Protein AF-A0A960YMW5-F1 (afdb_monomer)

pLDDT: mean 81.85, std 17.06, range [41.66, 97.31]

Sequence (186 aa):
MSEWERDALKRMENRFSLSPEEESPFKHLELIHKQVIRGSHFLAYKGDQESEPICIYSEKNRFRGVLKMLLGSWAADLTLLLELLLKAEKQELDTYEEEELDTFGLRVNEDSYVVGYLTGGSSPIVATKDLLLQILQFYLDAMEALSSEGSLKQCRQTLYDIRQQVQIVGEGGRDGHHLEERTGTE

Structure (mmCIF, N/CA/C/O backbone):
data_AF-A0A960YMW5-F1
#
_entry.id   AF-A0A960YMW5-F1
#
loop_
_atom_site.group_PDB
_atom_site.id
_atom_site.type_symbol
_atom_site.label_atom_id
_atom_site.label_alt_id
_atom_site.label_comp_id
_atom_site.label_asym_id
_atom_site.label_entity_id
_atom_site.label_seq_id
_atom_site.pdbx_PDB_ins_code
_atom_site.Cartn_x
_atom_site.Cartn_y
_atom_site.Cartn_z
_atom_site.occupancy
_atom_site.B_iso_or_equiv
_atom_site.auth_seq_id
_atom_site.auth_comp_id
_atom_site.auth_asym_id
_atom_site.auth_atom_id
_atom_site.pdbx_PDB_model_num
ATOM 1 N N . MET A 1 1 ? -39.161 -28.693 2.581 1.00 55.53 1 MET A N 1
ATOM 2 C CA . MET A 1 1 ? -37.790 -29.007 3.023 1.00 55.53 1 MET A CA 1
ATOM 3 C C . MET A 1 1 ? -37.844 -30.136 4.024 1.00 55.53 1 MET A C 1
ATOM 5 O O . MET A 1 1 ? -38.416 -29.958 5.096 1.00 55.53 1 MET A O 1
ATOM 9 N N . SER A 1 2 ? -37.298 -31.277 3.635 1.00 78.88 2 SER A N 1
ATOM 10 C CA . SER A 1 2 ? -37.107 -32.457 4.475 1.00 78.88 2 SER A CA 1
ATOM 11 C C . SER A 1 2 ? -35.975 -32.244 5.491 1.00 78.88 2 SER A C 1
ATOM 13 O O . SER A 1 2 ? -35.113 -31.383 5.304 1.00 78.88 2 SER A O 1
ATOM 15 N N . GLU A 1 3 ? -35.967 -33.022 6.577 1.00 72.56 3 GLU A N 1
ATOM 16 C CA . GLU A 1 3 ? -34.876 -32.991 7.567 1.00 72.56 3 GLU A CA 1
ATOM 17 C C . GLU A 1 3 ? -33.525 -33.331 6.938 1.00 72.56 3 GLU A C 1
ATOM 19 O O . GLU A 1 3 ? -32.533 -32.677 7.241 1.00 72.56 3 GLU A O 1
ATOM 24 N N . TRP A 1 4 ? -33.504 -34.273 5.993 1.00 74.88 4 TRP A N 1
ATOM 25 C CA . TRP A 1 4 ? -32.302 -34.633 5.246 1.00 74.88 4 TRP A CA 1
ATOM 26 C C . TRP A 1 4 ? -31.752 -33.463 4.414 1.00 74.88 4 TRP A C 1
ATOM 28 O O . TRP A 1 4 ? -30.543 -33.244 4.414 1.00 74.88 4 TRP A O 1
ATOM 38 N N . GLU A 1 5 ? -32.610 -32.664 3.768 1.00 61.69 5 GLU A N 1
ATOM 39 C CA . GLU A 1 5 ? -32.180 -31.468 3.022 1.00 61.69 5 GLU A CA 1
ATOM 40 C C . GLU A 1 5 ? -31.589 -30.401 3.948 1.00 61.69 5 GLU A C 1
ATOM 42 O O . GLU A 1 5 ? -30.576 -29.791 3.611 1.00 61.69 5 GLU A O 1
ATOM 47 N N . ARG A 1 6 ? -32.177 -30.196 5.136 1.00 73.75 6 ARG A N 1
ATOM 48 C CA . ARG A 1 6 ? -31.636 -29.255 6.134 1.00 73.75 6 ARG A CA 1
ATOM 49 C C . ARG A 1 6 ? -30.291 -29.719 6.674 1.00 73.75 6 ARG A C 1
ATOM 51 O O . ARG A 1 6 ? -29.384 -28.909 6.807 1.00 73.75 6 ARG A O 1
ATOM 58 N N . ASP A 1 7 ? -30.147 -31.009 6.943 1.00 70.31 7 ASP A N 1
ATOM 59 C CA . ASP A 1 7 ? -28.901 -31.600 7.425 1.00 70.31 7 ASP A CA 1
ATOM 60 C C . ASP A 1 7 ? -27.800 -31.622 6.360 1.00 70.31 7 ASP A C 1
ATOM 62 O O . ASP A 1 7 ? -26.621 -31.485 6.687 1.00 70.31 7 ASP A O 1
ATOM 66 N N . ALA A 1 8 ? -28.168 -31.800 5.090 1.00 69.12 8 ALA A N 1
ATOM 67 C CA . ALA A 1 8 ? -27.253 -31.704 3.959 1.00 69.12 8 ALA A CA 1
ATOM 68 C C . ALA A 1 8 ? -26.790 -30.257 3.744 1.00 69.12 8 ALA A C 1
ATOM 70 O O . ALA A 1 8 ? -25.595 -30.036 3.558 1.00 69.12 8 ALA A O 1
ATOM 71 N N . LEU A 1 9 ? -27.699 -29.280 3.860 1.00 65.50 9 LEU A N 1
ATOM 72 C CA . LEU A 1 9 ? -27.377 -27.849 3.838 1.00 65.50 9 LEU A CA 1
ATOM 73 C C . LEU A 1 9 ? -26.451 -27.465 4.991 1.00 65.50 9 LEU A C 1
ATOM 75 O O . LEU A 1 9 ? -25.403 -26.888 4.739 1.00 65.50 9 LEU A O 1
ATOM 79 N N . LYS A 1 10 ? -26.749 -27.888 6.224 1.00 65.00 10 LYS A N 1
ATOM 80 C CA . LYS A 1 10 ? -25.903 -27.625 7.400 1.00 65.00 10 LYS A CA 1
ATOM 81 C C . LYS A 1 10 ? -24.522 -28.273 7.284 1.00 65.00 10 LYS A C 1
ATOM 83 O O . LYS A 1 10 ? -23.521 -27.703 7.701 1.00 65.00 10 LYS A O 1
ATOM 88 N N . ARG A 1 11 ? -24.447 -29.476 6.701 1.00 63.00 11 ARG A N 1
ATOM 89 C CA . ARG A 1 11 ? -23.179 -30.167 6.418 1.00 63.00 11 ARG A CA 1
ATOM 90 C C . ARG A 1 11 ? -22.405 -29.541 5.266 1.00 63.00 11 ARG A C 1
ATOM 92 O O . ARG A 1 11 ? -21.186 -29.651 5.280 1.00 63.00 11 ARG A O 1
ATOM 99 N N . MET A 1 12 ? -23.075 -28.935 4.287 1.00 55.53 12 MET A N 1
ATOM 100 C CA . MET A 1 12 ? -22.436 -28.123 3.250 1.00 55.53 12 MET A CA 1
ATOM 101 C C . MET A 1 12 ? -21.932 -26.807 3.836 1.00 55.53 12 MET A C 1
ATOM 103 O O . MET A 1 12 ? -20.759 -26.507 3.667 1.00 55.53 12 MET A O 1
ATOM 107 N N . GLU A 1 13 ? -22.759 -26.077 4.584 1.00 53.56 13 GLU A N 1
ATOM 108 C CA . GLU A 1 13 ? -22.372 -24.852 5.291 1.00 53.56 13 GLU A CA 1
ATOM 109 C C . GLU A 1 13 ? -21.168 -25.102 6.201 1.00 53.56 13 GLU A C 1
ATOM 111 O O . GLU A 1 13 ? -20.193 -24.375 6.097 1.00 53.56 13 GLU A O 1
ATOM 116 N N . ASN A 1 14 ? -21.152 -26.200 6.966 1.00 51.56 14 ASN A N 1
ATOM 117 C CA . ASN A 1 14 ? -20.006 -26.582 7.803 1.00 51.56 14 ASN A CA 1
ATOM 118 C C . ASN A 1 14 ? -18.761 -27.055 7.020 1.00 51.56 14 ASN A C 1
ATOM 120 O O . ASN A 1 14 ? -17.688 -27.200 7.599 1.00 51.56 14 ASN A O 1
ATOM 124 N N . ARG A 1 15 ? -18.890 -27.367 5.723 1.00 52.56 15 ARG A N 1
ATOM 125 C CA . ARG A 1 15 ? -17.765 -27.745 4.844 1.00 52.56 15 ARG A CA 1
ATOM 126 C C . ARG A 1 15 ? -17.199 -26.545 4.077 1.00 52.56 15 ARG A C 1
ATOM 128 O O . ARG A 1 15 ? -16.100 -26.648 3.545 1.00 52.56 15 ARG A O 1
ATOM 135 N N . PHE A 1 16 ? -17.958 -25.448 4.012 1.00 48.00 16 PHE A N 1
ATOM 136 C CA . PHE A 1 16 ? -17.569 -24.157 3.433 1.00 48.00 16 PHE A CA 1
ATOM 137 C C . PHE A 1 16 ? -17.328 -23.073 4.489 1.00 48.00 16 PHE A C 1
ATOM 139 O O . PHE A 1 16 ? -16.792 -22.016 4.163 1.00 48.00 16 PHE A O 1
ATOM 146 N N . SER A 1 17 ? -17.690 -23.317 5.748 1.00 42.75 17 SER A N 1
ATOM 147 C CA . SER A 1 17 ? -17.164 -22.569 6.876 1.00 42.75 17 SER A CA 1
ATOM 148 C C . SER A 1 17 ? -15.677 -22.876 6.948 1.00 42.75 17 SER A C 1
ATOM 150 O O . SER A 1 17 ? -15.284 -24.012 7.231 1.00 42.75 17 SER A O 1
ATOM 152 N N . LEU A 1 18 ? -14.894 -21.852 6.614 1.00 42.19 18 LEU A N 1
ATOM 153 C CA . LEU A 1 18 ? -13.467 -21.733 6.876 1.00 42.19 18 LEU A CA 1
ATOM 154 C C . LEU A 1 18 ? -13.126 -22.442 8.191 1.00 42.19 18 LEU A C 1
ATOM 156 O O . LEU A 1 18 ? -13.895 -22.366 9.158 1.00 42.19 18 LEU A O 1
ATOM 160 N N . SER A 1 19 ? -12.005 -23.161 8.227 1.00 43.84 19 SER A N 1
ATOM 161 C CA . SER A 1 19 ? -11.564 -23.774 9.477 1.00 43.84 19 SER A CA 1
ATOM 162 C C . SER A 1 19 ? -11.537 -22.698 10.582 1.00 43.84 19 SER A C 1
ATOM 164 O O . SER A 1 19 ? -11.327 -21.519 10.289 1.00 43.84 19 SER A O 1
ATOM 166 N N . PRO A 1 20 ? -11.725 -23.040 11.867 1.00 48.62 20 PRO A N 1
ATOM 167 C CA . PRO A 1 20 ? -11.613 -22.060 12.952 1.00 48.62 20 PRO A CA 1
ATOM 168 C C . PRO A 1 20 ? -10.272 -21.293 12.964 1.00 48.62 20 PRO A C 1
ATOM 170 O O . PRO A 1 20 ? -10.166 -20.254 13.609 1.00 48.62 20 PRO A O 1
ATOM 173 N N . GLU A 1 21 ? -9.263 -21.799 12.245 1.00 47.53 21 GLU A N 1
ATOM 174 C CA . GLU A 1 21 ? -7.930 -21.216 12.043 1.00 47.53 21 GLU A CA 1
ATOM 175 C C . GLU A 1 21 ? -7.845 -20.277 10.814 1.00 47.53 21 GLU A C 1
ATOM 177 O O . GLU A 1 21 ? -6.854 -19.565 10.641 1.00 47.53 21 GLU A O 1
ATOM 182 N N . GLU A 1 22 ? -8.870 -20.253 9.960 1.00 54.31 22 GLU A N 1
ATOM 183 C CA . GLU A 1 22 ? -8.986 -19.420 8.755 1.00 54.31 22 GLU A CA 1
ATOM 184 C C . GLU A 1 22 ? -9.888 -18.187 8.949 1.00 54.31 22 GLU A C 1
ATOM 186 O O . GLU A 1 22 ? -9.807 -17.234 8.163 1.00 54.31 22 GLU A O 1
ATOM 191 N N . GLU A 1 23 ? -10.709 -18.160 10.003 1.00 70.50 23 GLU A N 1
ATOM 192 C CA . GLU A 1 23 ? -11.431 -16.951 10.398 1.00 70.50 23 GLU A CA 1
ATOM 193 C C . GLU A 1 23 ? -10.444 -15.860 10.842 1.00 70.50 23 GLU A C 1
ATOM 195 O O . GLU A 1 23 ? -9.484 -16.113 11.571 1.00 70.50 23 GLU A O 1
ATOM 200 N N . SER A 1 24 ? -10.680 -14.621 10.396 1.00 81.44 24 SER A N 1
ATOM 201 C CA . SER A 1 24 ? -9.857 -13.468 10.781 1.00 81.44 24 SER A CA 1
ATOM 202 C C . SER A 1 24 ? -9.691 -13.405 12.307 1.00 81.44 24 SER A C 1
ATOM 204 O O . SER A 1 24 ? -10.701 -13.435 13.020 1.00 81.44 24 SER A O 1
ATOM 206 N N . PRO A 1 25 ? -8.463 -13.226 12.837 1.00 87.19 25 PRO A N 1
ATOM 207 C CA . PRO A 1 25 ? -8.253 -13.068 14.279 1.00 87.19 25 PRO A CA 1
ATOM 208 C C . PRO A 1 25 ? -8.965 -11.820 14.825 1.00 87.19 25 PRO A C 1
ATOM 210 O O . PRO A 1 25 ? -9.276 -11.743 16.011 1.00 87.19 25 PRO A O 1
ATOM 213 N N . PHE A 1 26 ? -9.291 -10.876 13.942 1.00 90.38 26 PHE A N 1
ATOM 214 C CA . PHE A 1 26 ? -9.969 -9.619 14.237 1.00 90.38 26 PHE A CA 1
ATOM 215 C C . PHE A 1 26 ? -11.489 -9.686 14.044 1.00 90.38 26 PHE A C 1
ATOM 217 O O . PHE A 1 26 ? -12.139 -8.653 14.029 1.00 90.38 26 PHE A O 1
ATOM 224 N N . LYS A 1 27 ? -12.092 -10.876 13.899 1.00 88.06 27 LYS A N 1
ATOM 225 C CA . LYS A 1 27 ? -13.549 -11.024 13.677 1.00 88.06 27 LYS A CA 1
ATOM 226 C C . LYS A 1 27 ? -14.439 -10.404 14.765 1.00 88.06 27 LYS A C 1
ATOM 228 O O . LYS A 1 27 ? -15.639 -10.267 14.565 1.00 88.06 27 LYS A O 1
ATOM 233 N N . HIS A 1 28 ? -13.864 -10.120 15.930 1.00 89.38 28 HIS A N 1
ATOM 234 C CA . HIS A 1 28 ? -14.531 -9.469 17.053 1.00 89.38 28 HIS A CA 1
ATOM 235 C C . HIS A 1 28 ? -14.588 -7.939 16.910 1.00 89.38 28 HIS A C 1
ATOM 237 O O . HIS A 1 28 ? -15.350 -7.306 17.633 1.00 89.38 28 HIS A O 1
ATOM 243 N N . LEU A 1 29 ? -13.805 -7.364 15.991 1.00 93.81 29 LEU A N 1
ATOM 244 C CA . LEU A 1 29 ? -13.761 -5.936 15.689 1.00 93.81 29 LEU A CA 1
ATOM 245 C C . LEU A 1 29 ? -14.787 -5.559 14.612 1.00 93.81 29 LEU A C 1
ATOM 247 O O . LEU A 1 29 ? -15.262 -6.400 13.844 1.00 93.81 29 LEU A O 1
ATOM 251 N N . GLU A 1 30 ? -15.100 -4.268 14.519 1.00 93.69 30 GLU A N 1
ATOM 252 C CA . GLU A 1 30 ? -15.976 -3.724 13.480 1.00 93.69 30 GLU A CA 1
ATOM 253 C C . GLU A 1 30 ? -15.289 -3.792 12.107 1.00 93.69 30 GLU A C 1
ATOM 255 O O . GLU A 1 30 ? -14.245 -3.177 11.892 1.00 93.69 30 GLU A O 1
ATOM 260 N N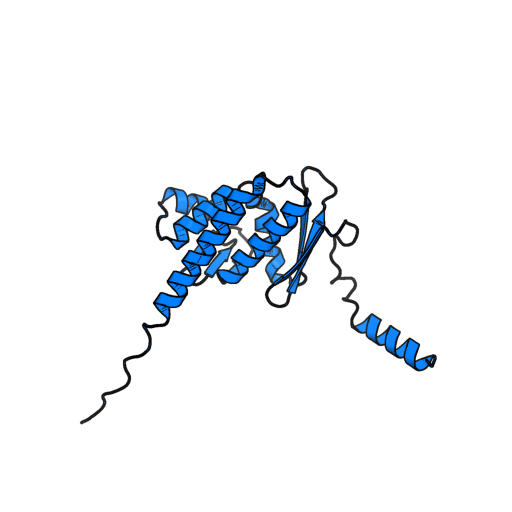 . LEU A 1 31 ? -15.875 -4.534 11.162 1.00 94.38 31 LEU A N 1
ATOM 261 C CA . LEU A 1 31 ? -15.402 -4.582 9.778 1.00 94.38 31 LEU A CA 1
ATOM 262 C C . LEU A 1 31 ? -15.760 -3.273 9.061 1.00 94.38 31 LEU A C 1
ATOM 264 O O . LEU A 1 31 ? -16.937 -2.984 8.859 1.00 94.38 31 LEU A O 1
ATOM 268 N N . ILE A 1 32 ? -14.746 -2.536 8.613 1.00 95.25 32 ILE A N 1
ATOM 269 C CA . ILE A 1 32 ? -14.909 -1.232 7.947 1.00 95.25 32 ILE A CA 1
ATOM 270 C C . ILE A 1 32 ? -14.698 -1.303 6.435 1.00 95.25 32 ILE A C 1
ATOM 272 O O . ILE A 1 32 ? -15.266 -0.506 5.693 1.00 95.25 32 ILE A O 1
ATOM 276 N N . HIS A 1 33 ? -13.902 -2.262 5.953 1.00 95.50 33 HIS A N 1
ATOM 277 C CA . HIS A 1 33 ? -13.651 -2.411 4.524 1.00 95.50 33 HIS A CA 1
ATOM 278 C C . HIS A 1 33 ? -13.312 -3.856 4.142 1.00 95.50 33 HIS A C 1
ATOM 280 O O . HIS A 1 33 ? -12.685 -4.600 4.900 1.00 95.50 33 HIS A O 1
ATOM 286 N N . LYS A 1 34 ? -13.731 -4.269 2.942 1.00 94.94 34 LYS A N 1
ATOM 287 C CA . LYS A 1 34 ? -13.485 -5.605 2.387 1.00 94.94 34 LYS A CA 1
ATOM 288 C C . LYS A 1 34 ? -13.265 -5.519 0.883 1.00 94.94 34 LYS A C 1
ATOM 290 O O . LYS A 1 34 ? -14.072 -4.930 0.172 1.00 94.94 34 LYS A O 1
ATOM 295 N N . GLN A 1 35 ? -12.240 -6.212 0.396 1.00 94.75 35 GLN A N 1
ATOM 296 C CA . GLN A 1 35 ? -11.933 -6.308 -1.031 1.00 94.75 35 GLN A CA 1
ATOM 297 C C . GLN A 1 35 ? -11.364 -7.687 -1.376 1.00 94.75 35 GLN A C 1
ATOM 299 O O . GLN A 1 35 ? -10.776 -8.363 -0.533 1.00 94.75 35 GLN A O 1
ATOM 304 N N . VAL A 1 36 ? -11.525 -8.119 -2.628 1.00 92.25 36 VAL A N 1
ATOM 305 C CA 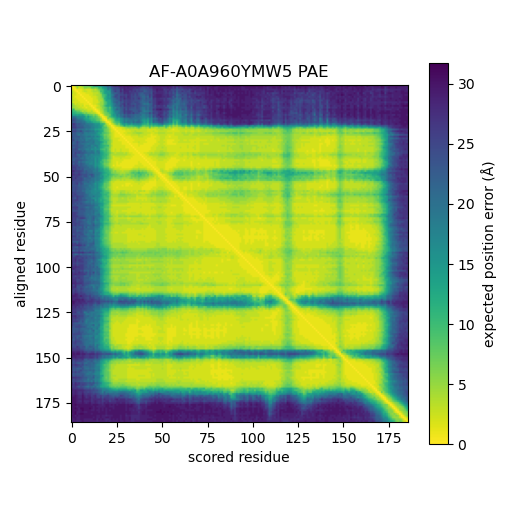. VAL A 1 36 ? -10.840 -9.303 -3.163 1.00 92.25 36 VAL A CA 1
ATOM 306 C C . VAL A 1 36 ? -9.679 -8.853 -4.042 1.00 92.25 36 VAL A C 1
ATOM 308 O O . VAL A 1 36 ? -9.892 -8.194 -5.055 1.00 92.25 36 VAL A O 1
ATOM 311 N N . ILE A 1 37 ? -8.457 -9.256 -3.687 1.00 91.94 37 ILE A N 1
ATOM 312 C CA . ILE A 1 37 ? -7.232 -8.958 -4.445 1.00 91.94 37 ILE A CA 1
ATOM 313 C C . ILE A 1 37 ? -6.595 -10.284 -4.858 1.00 91.94 37 ILE A C 1
ATOM 315 O O . ILE A 1 37 ? -6.247 -11.113 -4.013 1.00 91.94 37 ILE A O 1
ATOM 319 N N . ARG A 1 38 ? -6.467 -10.517 -6.174 1.00 87.62 38 ARG A N 1
ATOM 320 C CA . ARG A 1 38 ? -5.903 -11.757 -6.757 1.00 87.62 38 ARG A CA 1
ATOM 321 C C . ARG A 1 38 ? -6.475 -13.042 -6.115 1.00 87.62 38 ARG A C 1
ATOM 323 O O . ARG A 1 38 ? -5.738 -13.972 -5.762 1.00 87.62 38 ARG A O 1
ATOM 330 N N . GLY A 1 39 ? -7.800 -13.075 -5.944 1.00 85.12 39 GLY A N 1
ATOM 331 C CA . GLY A 1 39 ? -8.534 -14.219 -5.392 1.00 85.12 39 GLY A CA 1
ATOM 332 C C . GLY A 1 39 ? -8.225 -14.511 -3.920 1.00 85.12 39 GLY A C 1
ATOM 333 O O . GLY A 1 39 ? -8.118 -15.674 -3.541 1.00 85.12 39 GLY A O 1
ATOM 334 N N . SER A 1 40 ? -7.971 -13.477 -3.119 1.00 88.19 40 SER A N 1
ATOM 335 C CA . SER A 1 40 ? -7.836 -13.546 -1.661 1.00 88.19 40 SER A CA 1
ATOM 336 C C . SER A 1 40 ? -8.678 -12.441 -1.051 1.00 88.19 40 SER A C 1
ATOM 338 O O . SER A 1 40 ? -8.599 -11.308 -1.535 1.00 88.19 40 SER A O 1
ATOM 340 N N . HIS A 1 41 ? -9.443 -12.731 0.001 1.00 91.75 41 HIS A N 1
ATOM 341 C CA . HIS A 1 41 ? -10.117 -11.663 0.729 1.00 91.75 41 HIS A CA 1
ATOM 342 C C . HIS A 1 41 ? -9.109 -10.879 1.567 1.00 91.75 41 HIS A C 1
ATOM 344 O O . HIS A 1 41 ? -8.261 -11.454 2.255 1.00 91.75 41 HIS A O 1
ATOM 350 N N . PHE A 1 42 ? -9.225 -9.561 1.480 1.00 95.19 42 PHE A N 1
ATOM 351 C CA . PHE A 1 42 ? -8.602 -8.586 2.354 1.00 95.19 42 PHE A CA 1
ATOM 352 C C . PHE A 1 42 ? -9.711 -7.936 3.170 1.00 95.19 42 PHE A C 1
ATOM 354 O O . PHE A 1 42 ? -10.746 -7.541 2.628 1.00 95.19 42 PHE A O 1
ATOM 361 N N . LEU A 1 43 ? -9.507 -7.891 4.480 1.00 95.75 43 LEU A N 1
ATOM 362 C CA . LEU A 1 43 ? -10.473 -7.418 5.460 1.00 95.75 43 LEU A CA 1
ATOM 363 C C . LEU A 1 43 ? -9.777 -6.383 6.333 1.00 95.75 43 LEU A C 1
ATOM 365 O O . LEU A 1 43 ? -8.704 -6.665 6.865 1.00 95.75 43 LEU A O 1
ATOM 369 N N . ALA A 1 44 ? -10.376 -5.207 6.462 1.00 96.38 44 ALA A N 1
ATOM 370 C CA . ALA A 1 44 ? -9.914 -4.160 7.352 1.00 96.38 44 ALA A CA 1
ATOM 371 C C . ALA A 1 44 ? -10.968 -3.911 8.420 1.00 96.38 44 ALA A C 1
ATOM 373 O O . ALA A 1 44 ? -12.163 -3.813 8.129 1.00 96.38 44 ALA A O 1
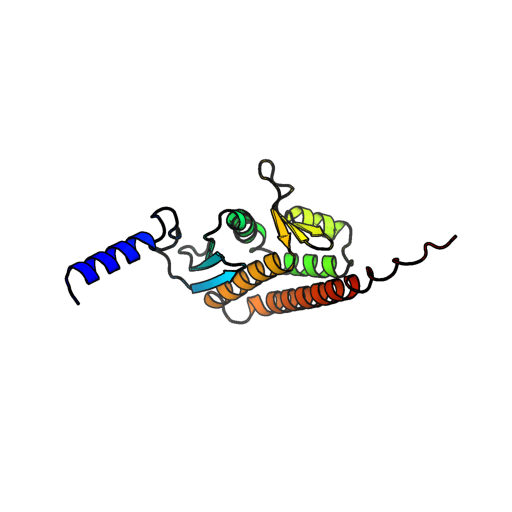ATOM 374 N N . TYR A 1 45 ? -10.495 -3.801 9.648 1.00 96.25 45 TYR A N 1
ATOM 375 C CA . TYR A 1 45 ? -11.298 -3.607 10.836 1.00 96.25 45 TYR A CA 1
ATOM 376 C C . TYR A 1 45 ? -10.869 -2.322 11.524 1.00 96.25 45 TYR A C 1
ATOM 378 O O . TYR A 1 45 ? -9.690 -1.960 11.482 1.00 96.25 45 TYR A O 1
ATOM 386 N N . LYS A 1 46 ? -11.816 -1.657 12.176 1.00 95.00 46 LYS A N 1
ATOM 387 C CA . LYS A 1 46 ? -11.515 -0.554 13.080 1.00 95.00 46 LYS A CA 1
ATOM 388 C C . LYS A 1 46 ? -10.812 -1.108 14.313 1.00 95.00 46 LYS A C 1
ATOM 390 O O . LYS A 1 46 ? -11.319 -2.040 14.933 1.00 95.00 46 LYS A O 1
ATOM 395 N N . GLY A 1 47 ? -9.644 -0.567 14.628 1.00 92.31 47 GLY A N 1
ATOM 396 C CA . GLY A 1 47 ? -8.903 -0.961 15.817 1.00 92.31 47 GLY A CA 1
ATOM 397 C C . GLY A 1 47 ? -9.494 -0.360 17.092 1.00 92.31 47 GLY A C 1
ATOM 398 O O . GLY A 1 47 ? -10.150 0.683 17.067 1.00 92.31 47 GLY A O 1
ATOM 399 N N . ASP A 1 48 ? -9.243 -1.032 18.213 1.00 88.31 48 ASP A N 1
ATOM 400 C CA . ASP A 1 48 ? -9.756 -0.640 19.533 1.00 88.31 48 ASP A CA 1
ATOM 401 C C . ASP A 1 48 ? -8.880 0.411 20.234 1.00 88.31 48 ASP A C 1
ATOM 403 O O . ASP A 1 48 ? -9.266 0.959 21.268 1.00 88.31 48 ASP A O 1
ATOM 407 N N . GLN A 1 49 ? -7.685 0.681 19.701 1.00 85.06 49 GLN A N 1
ATOM 408 C CA . GLN A 1 49 ? -6.707 1.598 20.281 1.00 85.06 49 GLN A CA 1
ATOM 409 C C . GLN A 1 49 ? -6.439 2.766 19.335 1.00 85.06 49 GLN A C 1
ATOM 411 O O . GLN A 1 49 ? -6.319 2.587 18.129 1.00 85.06 49 GLN A O 1
ATOM 416 N N . GLU A 1 50 ? -6.264 3.964 19.888 1.00 78.69 50 GLU A N 1
ATOM 417 C CA . GLU A 1 50 ? -5.936 5.156 19.095 1.00 78.69 50 GLU A CA 1
ATOM 418 C C . GLU A 1 50 ? -4.556 5.044 18.419 1.00 78.69 50 GLU A C 1
ATOM 420 O O . GLU A 1 50 ? -4.361 5.548 17.317 1.00 78.69 50 GLU A O 1
ATOM 425 N N . SER A 1 51 ? -3.620 4.316 19.039 1.00 79.06 51 SER A N 1
ATOM 426 C CA . SER A 1 51 ? -2.300 3.998 18.476 1.00 79.06 51 SER A CA 1
ATOM 427 C C . SER A 1 51 ? -2.330 2.944 17.368 1.00 79.06 51 SER A C 1
ATOM 429 O O . SER A 1 51 ? -1.391 2.861 16.584 1.00 79.06 51 SER A O 1
ATOM 431 N N . GLU A 1 52 ? -3.390 2.141 17.297 1.00 84.19 52 GLU A N 1
ATOM 432 C CA . GLU A 1 52 ? -3.587 1.108 16.279 1.00 84.19 52 GLU A CA 1
ATOM 433 C C . GLU A 1 52 ? -4.992 1.271 15.688 1.00 84.19 52 GLU A C 1
ATOM 435 O O . GLU A 1 52 ? -5.875 0.455 15.950 1.00 84.19 52 GLU A O 1
ATOM 440 N N . PRO A 1 53 ? -5.242 2.341 14.910 1.00 87.06 53 PRO A N 1
ATOM 441 C CA . PRO A 1 53 ? -6.596 2.706 14.495 1.00 87.06 53 PRO A CA 1
ATOM 442 C C . PRO A 1 53 ? -7.218 1.706 13.510 1.00 87.06 53 PRO A C 1
ATOM 444 O O . PRO A 1 53 ? -8.433 1.710 13.303 1.00 87.06 53 PRO A O 1
ATOM 447 N N . ILE A 1 54 ? -6.406 0.840 12.898 1.00 93.38 54 ILE A N 1
ATOM 448 C CA . ILE A 1 54 ? -6.822 -0.113 11.873 1.00 93.38 54 ILE A CA 1
ATOM 449 C C . ILE A 1 54 ? -6.111 -1.459 12.041 1.00 93.38 54 ILE A C 1
ATOM 451 O O . ILE A 1 54 ? -4.900 -1.525 12.250 1.00 93.38 54 ILE A O 1
ATOM 455 N N . CYS A 1 55 ? -6.855 -2.549 11.865 1.00 94.19 55 CYS A N 1
ATOM 456 C CA . CYS A 1 55 ? -6.305 -3.899 11.760 1.00 94.19 55 CYS A CA 1
ATOM 457 C C . CYS A 1 55 ? -6.617 -4.475 10.377 1.00 94.19 55 CYS A C 1
ATOM 459 O O . CYS A 1 55 ? -7.771 -4.468 9.951 1.00 94.19 55 CYS A O 1
ATOM 461 N N . ILE A 1 56 ? -5.615 -5.016 9.675 1.00 95.06 56 ILE A N 1
ATOM 462 C CA . ILE A 1 56 ? -5.804 -5.613 8.343 1.00 95.06 56 ILE A CA 1
ATOM 463 C C . ILE A 1 56 ? -5.444 -7.094 8.351 1.00 95.06 56 ILE A C 1
ATOM 465 O O . ILE A 1 56 ? -4.415 -7.515 8.878 1.00 95.06 56 ILE A O 1
ATOM 469 N N . TYR A 1 57 ? -6.290 -7.889 7.704 1.00 93.69 57 TYR A N 1
ATOM 470 C CA . TYR A 1 57 ? -6.129 -9.322 7.536 1.00 93.69 57 TYR A CA 1
ATOM 471 C C . TYR A 1 57 ? -6.248 -9.725 6.067 1.00 93.69 57 TYR A C 1
ATOM 473 O O . TYR A 1 57 ? -7.051 -9.177 5.313 1.00 93.69 57 TYR A O 1
ATOM 481 N N . SER A 1 58 ? -5.479 -10.743 5.683 1.00 91.62 58 SER A N 1
ATOM 482 C CA . SER A 1 58 ? -5.657 -11.462 4.425 1.00 91.62 58 SER A CA 1
ATOM 483 C C . SER A 1 58 ? -5.693 -12.962 4.688 1.00 91.62 58 SER A C 1
ATOM 485 O O . SER A 1 58 ? -4.882 -13.483 5.464 1.00 91.62 58 SER A O 1
ATOM 487 N N . GLU A 1 59 ? -6.603 -13.656 4.005 1.00 88.44 59 GLU A N 1
ATOM 488 C CA . GLU A 1 59 ? -6.749 -15.116 4.091 1.00 88.44 59 GLU A CA 1
ATOM 489 C C . GLU A 1 59 ? -5.468 -15.846 3.666 1.00 88.44 59 GLU A C 1
ATOM 491 O O . GLU A 1 59 ? -5.095 -16.859 4.253 1.00 88.44 59 GLU A O 1
ATOM 496 N N . LYS A 1 60 ? -4.740 -15.322 2.671 1.00 85.00 60 LYS A N 1
ATOM 497 C CA . LYS A 1 60 ? -3.495 -15.945 2.208 1.00 85.00 60 LYS A CA 1
ATOM 498 C C . LYS A 1 60 ? -2.294 -15.458 3.014 1.00 85.00 60 LYS A C 1
ATOM 500 O O . LYS A 1 60 ? -1.904 -14.293 2.942 1.00 85.00 60 LYS A O 1
ATOM 505 N N . ASN A 1 61 ? -1.605 -16.405 3.655 1.00 79.75 61 ASN A N 1
ATOM 506 C CA . ASN A 1 61 ? -0.384 -16.173 4.440 1.00 79.75 61 ASN A CA 1
ATOM 507 C C . ASN A 1 61 ? 0.680 -15.336 3.718 1.00 79.75 61 ASN A C 1
ATOM 509 O O . ASN A 1 61 ? 1.303 -14.480 4.340 1.00 79.75 61 ASN A O 1
ATOM 513 N N . ARG A 1 62 ? 0.853 -15.527 2.402 1.00 79.00 62 ARG A N 1
ATOM 514 C CA . ARG A 1 62 ? 1.852 -14.795 1.604 1.00 79.00 62 ARG A CA 1
ATOM 515 C C . ARG A 1 62 ? 1.681 -13.271 1.638 1.00 79.00 62 ARG A C 1
ATOM 517 O O . ARG A 1 62 ? 2.654 -12.554 1.461 1.00 79.00 62 ARG A O 1
ATOM 524 N N . PHE A 1 63 ? 0.462 -12.773 1.863 1.00 86.38 63 PHE A N 1
ATOM 525 C CA . PHE A 1 63 ? 0.193 -11.336 1.934 1.00 86.38 63 PHE A CA 1
ATOM 526 C C . PHE A 1 63 ? 0.384 -10.767 3.339 1.00 86.38 63 PHE A C 1
ATOM 528 O O . PHE A 1 63 ? 0.591 -9.566 3.483 1.00 86.38 63 PHE A O 1
ATOM 535 N N . ARG A 1 64 ? 0.389 -11.614 4.378 1.00 84.62 64 ARG A N 1
ATOM 536 C CA . ARG A 1 64 ? 0.556 -11.173 5.770 1.00 84.62 64 ARG A CA 1
ATOM 537 C C . ARG A 1 64 ? 1.904 -10.486 6.002 1.00 84.62 64 ARG A C 1
ATOM 539 O O . ARG A 1 64 ? 1.968 -9.581 6.820 1.00 84.62 64 ARG A O 1
ATOM 546 N N . GLY A 1 65 ? 2.961 -10.869 5.280 1.00 82.81 65 GLY A N 1
ATOM 547 C CA . GLY A 1 65 ? 4.259 -10.185 5.360 1.00 82.81 65 GLY A CA 1
ATOM 548 C C . GLY A 1 65 ? 4.208 -8.746 4.836 1.00 82.81 65 GLY A C 1
ATOM 549 O O . GLY A 1 65 ? 4.667 -7.837 5.517 1.00 82.81 65 GLY A O 1
ATOM 550 N N . VAL A 1 66 ? 3.557 -8.523 3.688 1.00 88.62 66 VAL A N 1
ATOM 551 C CA . VAL A 1 66 ? 3.347 -7.170 3.138 1.00 88.62 66 VAL A CA 1
ATOM 552 C C . VAL A 1 66 ? 2.484 -6.333 4.080 1.00 88.62 66 VAL A C 1
ATOM 554 O O . VAL A 1 66 ? 2.817 -5.190 4.356 1.00 88.62 66 VAL A O 1
ATOM 557 N N . LEU A 1 67 ? 1.414 -6.914 4.633 1.00 91.25 67 LEU A N 1
ATOM 558 C CA . LEU A 1 67 ? 0.548 -6.222 5.593 1.00 91.25 67 LEU A CA 1
ATOM 559 C C . LEU A 1 67 ? 1.283 -5.835 6.884 1.00 91.25 67 LEU A C 1
ATOM 561 O O . LEU A 1 67 ? 1.041 -4.756 7.415 1.00 91.25 67 LEU A O 1
ATOM 565 N N . LYS A 1 68 ? 2.200 -6.681 7.372 1.00 88.25 68 LYS A N 1
ATOM 566 C CA . LYS A 1 68 ? 3.051 -6.355 8.525 1.00 88.25 68 LYS A CA 1
ATOM 567 C C . LYS A 1 68 ? 3.972 -5.170 8.240 1.00 88.25 68 LYS A C 1
ATOM 569 O O . LYS A 1 68 ? 4.079 -4.300 9.091 1.00 88.25 68 LYS A O 1
ATOM 574 N N . MET A 1 69 ? 4.601 -5.124 7.064 1.00 89.25 69 MET A N 1
ATOM 575 C CA . MET A 1 69 ? 5.436 -3.982 6.663 1.00 89.25 69 MET A CA 1
ATOM 576 C C . MET A 1 69 ? 4.603 -2.710 6.514 1.00 89.25 69 MET A C 1
ATOM 578 O O . MET A 1 69 ? 4.965 -1.661 7.040 1.00 89.25 69 MET A O 1
ATOM 582 N N . LEU A 1 70 ? 3.445 -2.832 5.862 1.00 92.88 70 LEU A N 1
ATOM 583 C CA . LEU A 1 70 ? 2.517 -1.732 5.665 1.00 92.88 70 LEU A CA 1
ATOM 584 C C . LEU A 1 70 ? 2.093 -1.107 6.997 1.00 92.88 70 LEU A C 1
ATOM 586 O O . LEU A 1 70 ? 2.266 0.089 7.181 1.00 92.88 70 LEU A O 1
ATOM 590 N N . LEU A 1 71 ? 1.569 -1.905 7.928 1.00 91.25 71 LEU A N 1
ATOM 591 C CA . LEU A 1 71 ? 1.068 -1.395 9.208 1.00 91.25 71 LEU A CA 1
ATOM 592 C C . LEU A 1 71 ? 2.190 -1.039 10.191 1.00 91.25 71 LEU A C 1
ATOM 594 O O . LEU A 1 71 ? 2.022 -0.131 10.994 1.00 91.25 71 LEU A O 1
ATOM 598 N N . GLY A 1 72 ? 3.317 -1.752 10.145 1.00 87.81 72 GLY A N 1
ATOM 599 C CA . GLY A 1 72 ? 4.410 -1.584 11.103 1.00 87.81 72 GLY A CA 1
ATOM 600 C C . GLY A 1 72 ? 5.437 -0.515 10.731 1.00 87.81 72 GLY A C 1
ATOM 601 O O . GLY A 1 72 ? 6.179 -0.083 11.606 1.00 87.81 72 GLY A O 1
ATOM 602 N N . SER A 1 73 ? 5.519 -0.111 9.461 1.00 87.56 73 SER A N 1
ATOM 603 C CA . SER A 1 73 ? 6.533 0.843 8.990 1.00 87.56 73 SER A CA 1
ATOM 604 C C . SER A 1 73 ? 5.982 1.844 7.980 1.00 87.56 73 SER A C 1
ATOM 606 O O . SER A 1 73 ? 6.187 3.040 8.140 1.00 87.56 73 SER A O 1
ATOM 608 N N . TRP A 1 74 ? 5.261 1.395 6.953 1.00 93.25 74 TRP A N 1
ATOM 609 C CA . TRP A 1 74 ? 4.915 2.284 5.837 1.00 93.25 74 TRP A CA 1
ATOM 610 C C . TRP A 1 74 ? 3.774 3.247 6.156 1.00 93.25 74 TRP A C 1
ATOM 612 O O . TRP A 1 74 ? 3.752 4.359 5.650 1.00 93.25 74 TRP A O 1
ATOM 622 N N . ALA A 1 75 ? 2.810 2.820 6.971 1.00 91.25 75 ALA A N 1
ATOM 623 C CA . ALA A 1 75 ? 1.598 3.574 7.273 1.00 91.25 75 ALA A CA 1
ATOM 624 C C . ALA A 1 75 ? 1.880 4.944 7.906 1.00 91.25 75 ALA A C 1
ATOM 626 O O . ALA A 1 75 ? 1.146 5.890 7.624 1.00 91.25 75 ALA A O 1
ATOM 627 N N . ALA A 1 76 ? 2.926 5.045 8.733 1.00 89.44 76 ALA A N 1
ATOM 628 C CA . ALA A 1 76 ? 3.312 6.284 9.404 1.00 89.44 76 ALA A CA 1
ATOM 629 C C . ALA A 1 76 ? 3.788 7.357 8.411 1.00 89.44 76 ALA A C 1
ATOM 631 O O . ALA A 1 76 ? 3.395 8.514 8.529 1.00 89.44 76 ALA A O 1
ATOM 632 N N . ASP A 1 77 ? 4.544 6.944 7.391 1.00 92.50 77 ASP A N 1
ATOM 633 C CA . ASP A 1 77 ? 5.184 7.824 6.407 1.00 92.50 77 ASP A CA 1
ATOM 634 C C . ASP A 1 77 ? 4.712 7.520 4.974 1.00 92.50 77 ASP A C 1
ATOM 636 O O . ASP A 1 77 ? 5.467 7.589 4.002 1.00 92.50 77 ASP A O 1
ATOM 640 N N . LEU A 1 78 ? 3.429 7.172 4.825 1.00 93.56 78 LEU A N 1
ATOM 641 C CA . LEU A 1 78 ? 2.888 6.662 3.561 1.00 93.56 78 LEU A CA 1
ATOM 642 C C . LEU A 1 78 ? 3.031 7.659 2.405 1.00 93.56 78 LEU A C 1
ATOM 644 O O . LEU A 1 78 ? 3.274 7.250 1.271 1.00 93.56 78 LEU A O 1
ATOM 648 N N . THR A 1 79 ? 2.887 8.957 2.677 1.00 94.50 79 THR A N 1
ATOM 649 C CA . THR A 1 79 ? 3.062 10.008 1.666 1.00 94.50 79 THR A CA 1
ATOM 650 C C . THR A 1 79 ? 4.471 9.977 1.081 1.00 94.50 79 THR A C 1
ATOM 652 O O . THR A 1 79 ? 4.612 9.914 -0.139 1.00 94.50 79 THR A O 1
ATOM 655 N N . LEU A 1 80 ? 5.495 9.942 1.943 1.00 95.00 80 LEU A N 1
ATOM 656 C CA . LEU A 1 80 ? 6.896 9.870 1.529 1.00 95.00 80 LEU A CA 1
ATOM 657 C C . LEU A 1 80 ? 7.156 8.589 0.736 1.00 95.00 80 LEU A C 1
ATOM 659 O O . LEU A 1 80 ? 7.731 8.643 -0.348 1.00 95.00 80 LEU A O 1
ATOM 663 N N . LEU A 1 81 ? 6.667 7.446 1.225 1.00 96.50 81 LEU A N 1
ATOM 664 C CA . LEU A 1 81 ? 6.826 6.182 0.515 1.00 96.50 81 LEU A CA 1
ATOM 665 C C . LEU A 1 81 ? 6.246 6.245 -0.908 1.00 96.50 81 LEU A C 1
ATOM 667 O O . LEU A 1 81 ? 6.886 5.805 -1.861 1.00 96.50 81 LEU A O 1
ATOM 671 N N . LEU A 1 82 ? 5.031 6.772 -1.069 1.00 97.31 82 LEU A N 1
ATOM 672 C CA . LEU A 1 82 ? 4.397 6.879 -2.383 1.00 97.31 82 LEU A CA 1
ATOM 673 C C . LEU A 1 82 ? 5.157 7.839 -3.308 1.00 97.31 82 LEU A C 1
ATOM 675 O O . LEU A 1 82 ? 5.270 7.566 -4.501 1.00 97.31 82 LEU A O 1
ATOM 679 N N . GLU A 1 83 ? 5.696 8.936 -2.780 1.00 96.94 83 GLU A N 1
ATOM 680 C CA . GLU A 1 83 ? 6.524 9.868 -3.552 1.00 96.94 83 GLU A CA 1
ATOM 681 C C . GLU A 1 83 ? 7.818 9.208 -4.039 1.00 96.94 83 GLU A C 1
ATOM 683 O O . GLU A 1 83 ? 8.148 9.314 -5.222 1.00 96.94 83 GLU A O 1
ATOM 688 N N . LEU A 1 84 ? 8.496 8.452 -3.173 1.00 97.06 84 LEU A N 1
ATOM 689 C CA . LEU A 1 84 ? 9.686 7.681 -3.535 1.00 97.06 84 LEU A CA 1
ATOM 690 C C . LEU A 1 84 ? 9.373 6.615 -4.593 1.00 97.06 84 LEU A C 1
ATOM 692 O O . LEU A 1 84 ? 10.097 6.495 -5.579 1.00 97.06 84 LEU A O 1
ATOM 696 N N . LEU A 1 85 ? 8.265 5.878 -4.445 1.00 96.94 85 LEU A N 1
ATOM 697 C CA . LEU A 1 85 ? 7.826 4.909 -5.454 1.00 96.94 85 LEU A CA 1
ATOM 698 C C . LEU A 1 85 ? 7.531 5.587 -6.798 1.00 96.94 85 LEU A C 1
ATOM 700 O O . LEU A 1 85 ? 7.920 5.064 -7.838 1.00 96.94 85 LEU A O 1
ATOM 704 N N . LEU A 1 86 ? 6.888 6.758 -6.803 1.00 97.06 86 LEU A N 1
ATOM 705 C CA . LEU A 1 86 ? 6.634 7.505 -8.036 1.00 97.06 86 LEU A CA 1
ATOM 706 C C . LEU A 1 86 ? 7.934 7.938 -8.719 1.00 97.06 86 LEU A C 1
ATOM 708 O O . LEU A 1 86 ? 8.063 7.769 -9.932 1.00 97.06 86 LEU A O 1
ATOM 712 N N . LYS A 1 87 ? 8.895 8.470 -7.957 1.00 96.75 87 LYS A N 1
ATOM 713 C CA . LYS A 1 87 ? 10.218 8.825 -8.486 1.00 96.75 87 LYS A CA 1
ATOM 714 C C . LYS A 1 87 ? 10.949 7.609 -9.041 1.00 96.75 87 LYS A C 1
ATOM 716 O O . LYS A 1 87 ? 11.520 7.690 -10.126 1.00 96.75 87 LYS A O 1
ATOM 721 N N . ALA A 1 88 ? 10.862 6.469 -8.359 1.00 95.25 88 ALA A N 1
ATOM 722 C CA . ALA A 1 88 ? 11.442 5.214 -8.824 1.00 95.25 88 ALA A CA 1
ATOM 723 C C . ALA A 1 88 ? 10.882 4.800 -10.191 1.00 95.25 88 ALA A C 1
ATOM 725 O O . ALA A 1 88 ? 11.637 4.500 -11.112 1.00 95.25 88 ALA A O 1
ATOM 726 N N . GLU A 1 89 ? 9.556 4.843 -10.355 1.00 94.69 89 GLU A N 1
ATOM 727 C CA . GLU A 1 89 ? 8.890 4.504 -11.621 1.00 94.69 89 GLU A CA 1
ATOM 728 C C . GLU A 1 89 ? 9.200 5.490 -12.759 1.00 94.69 89 GLU A C 1
ATOM 730 O O . GLU A 1 89 ? 9.099 5.143 -13.939 1.00 94.69 89 GLU A O 1
ATOM 735 N N . LYS A 1 90 ? 9.587 6.721 -12.418 1.00 94.56 90 LYS A N 1
ATOM 736 C CA . LYS A 1 90 ? 10.061 7.730 -13.372 1.00 94.56 90 LYS A CA 1
ATOM 737 C C . LYS A 1 90 ? 11.567 7.674 -13.628 1.00 94.56 90 LYS A C 1
ATOM 739 O O . LYS A 1 90 ? 12.038 8.400 -14.496 1.00 94.56 90 LYS A O 1
ATOM 744 N N . GLN A 1 91 ? 12.304 6.810 -12.925 1.00 92.75 91 GLN A N 1
ATOM 745 C CA . GLN A 1 91 ? 13.772 6.753 -12.958 1.00 92.75 91 GLN A CA 1
ATOM 746 C C . GLN A 1 91 ? 14.422 8.080 -12.517 1.00 92.75 91 GLN A C 1
ATOM 748 O O . GLN A 1 91 ? 15.446 8.498 -13.051 1.00 92.75 91 GLN A O 1
ATOM 753 N N . GLU A 1 92 ? 13.804 8.749 -11.541 1.00 94.69 92 GLU A N 1
ATOM 754 C CA . GLU A 1 92 ? 14.194 10.069 -11.020 1.00 94.69 92 GLU A CA 1
ATOM 755 C C . GLU A 1 92 ? 14.763 10.009 -9.590 1.00 94.69 92 GLU A C 1
ATOM 757 O O . GLU A 1 92 ? 14.980 11.058 -8.98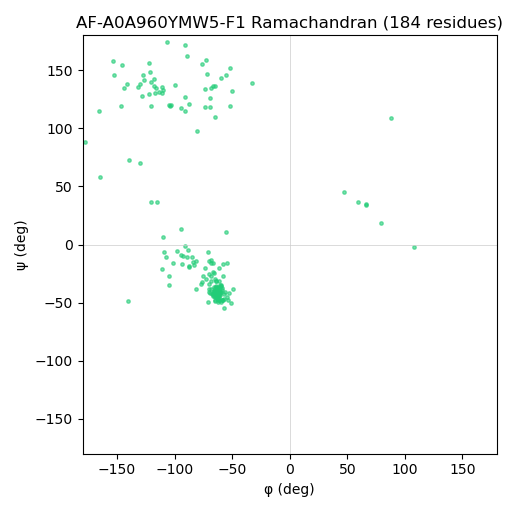8 1.00 94.69 92 GLU A O 1
ATOM 762 N N . LEU A 1 93 ? 14.977 8.811 -9.029 1.00 93.75 93 LEU A N 1
ATOM 763 C CA . LEU A 1 93 ? 15.572 8.660 -7.698 1.00 93.75 93 LEU A CA 1
ATOM 764 C C . LEU A 1 93 ? 17.030 9.118 -7.689 1.00 93.75 93 LEU A C 1
ATOM 766 O O . LEU A 1 93 ? 17.813 8.754 -8.569 1.00 93.75 93 LEU A O 1
ATOM 770 N N . ASP A 1 94 ? 17.398 9.866 -6.655 1.00 94.50 94 ASP A N 1
ATOM 771 C CA . ASP A 1 94 ? 18.798 10.073 -6.300 1.00 94.50 94 ASP A CA 1
ATOM 772 C C . ASP A 1 94 ? 19.294 9.022 -5.287 1.00 94.50 94 ASP A C 1
ATOM 774 O O . ASP A 1 94 ? 18.528 8.220 -4.754 1.00 94.50 94 ASP A O 1
ATOM 778 N N . THR A 1 95 ? 20.603 9.012 -5.018 1.00 93.31 95 THR A N 1
ATOM 779 C CA . THR A 1 95 ? 21.230 8.030 -4.117 1.00 93.31 95 THR A CA 1
ATOM 780 C C . THR A 1 95 ? 20.685 8.087 -2.689 1.00 93.31 95 THR A C 1
ATOM 782 O O . THR A 1 95 ? 20.583 7.052 -2.040 1.00 93.31 95 THR A O 1
ATOM 785 N N . TYR A 1 96 ? 20.332 9.271 -2.186 1.00 94.50 96 TYR A N 1
ATOM 786 C CA . TYR A 1 96 ? 19.768 9.399 -0.843 1.00 94.50 96 TYR A CA 1
ATOM 787 C C . TYR A 1 96 ? 18.351 8.814 -0.801 1.00 94.50 96 TYR A C 1
ATOM 789 O O . TYR A 1 96 ? 17.993 8.084 0.117 1.00 94.50 96 TYR A O 1
ATOM 797 N N . GLU A 1 97 ? 17.560 9.061 -1.838 1.00 95.31 97 GLU A N 1
ATOM 798 C CA . GLU A 1 97 ? 16.206 8.526 -1.962 1.00 95.31 97 GLU A CA 1
ATOM 799 C C . GLU A 1 97 ? 16.179 7.002 -2.170 1.00 95.31 97 GLU A C 1
ATOM 801 O O . GLU A 1 97 ? 15.261 6.327 -1.695 1.00 95.31 97 GLU A O 1
ATOM 806 N N . GLU A 1 98 ? 17.199 6.435 -2.821 1.00 92.75 98 GLU A N 1
ATOM 807 C CA . GLU A 1 98 ? 17.420 4.983 -2.86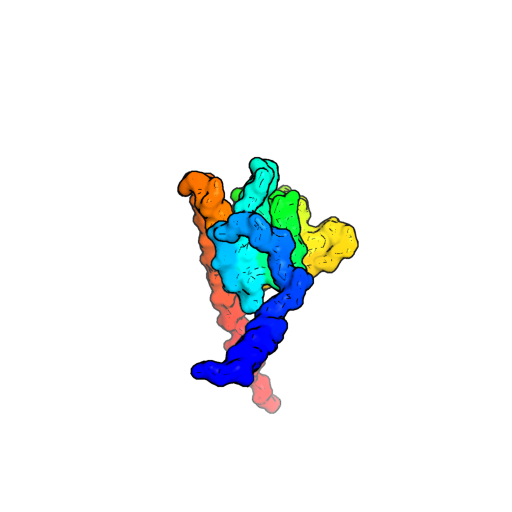2 1.00 92.75 98 GLU A CA 1
ATOM 808 C C . GLU A 1 98 ? 17.685 4.404 -1.459 1.00 92.75 98 GLU A C 1
ATOM 810 O O . GLU A 1 98 ? 17.117 3.367 -1.110 1.00 92.75 98 GLU A O 1
ATOM 815 N N . GLU A 1 99 ? 18.490 5.077 -0.628 1.00 91.75 99 GLU A N 1
ATOM 816 C CA . GLU A 1 99 ? 18.748 4.674 0.766 1.00 91.75 99 GLU A CA 1
ATOM 817 C C . GLU A 1 99 ? 17.484 4.766 1.646 1.00 91.75 99 GLU A C 1
ATOM 819 O O . GLU A 1 99 ? 17.243 3.908 2.505 1.00 91.75 99 GLU A O 1
ATOM 824 N N . GLU A 1 100 ? 16.633 5.768 1.414 1.00 93.75 100 GLU A N 1
ATOM 825 C CA . GLU A 1 100 ? 15.338 5.910 2.092 1.00 93.75 100 GLU A CA 1
ATOM 826 C C . GLU A 1 100 ? 14.368 4.776 1.705 1.00 93.75 100 GLU A C 1
ATOM 828 O O . GLU A 1 100 ? 13.740 4.164 2.575 1.00 93.75 100 GLU A O 1
ATOM 833 N N . LEU A 1 101 ? 14.292 4.400 0.421 1.00 92.81 101 LEU A N 1
ATOM 834 C CA . LEU A 1 101 ? 13.542 3.207 -0.008 1.00 92.81 101 LEU A CA 1
ATOM 835 C C . LEU A 1 101 ? 14.092 1.920 0.612 1.00 92.81 101 LEU A C 1
ATOM 837 O O . LEU A 1 101 ? 13.312 1.058 1.043 1.00 92.81 101 LEU A O 1
ATOM 841 N N . ASP A 1 102 ? 15.418 1.816 0.720 1.00 90.75 102 ASP A N 1
ATOM 842 C CA . ASP A 1 102 ? 16.069 0.721 1.428 1.00 90.75 102 ASP A CA 1
ATOM 843 C C . ASP A 1 102 ? 15.627 0.669 2.900 1.00 90.75 102 ASP A C 1
ATOM 845 O O . ASP A 1 102 ? 15.303 -0.409 3.401 1.00 90.75 102 ASP A O 1
ATOM 849 N N . THR A 1 103 ? 15.467 1.813 3.567 1.00 90.50 103 THR A N 1
ATOM 850 C CA . THR A 1 103 ? 14.952 1.893 4.947 1.00 90.50 103 THR A CA 1
ATOM 851 C C . THR A 1 103 ? 13.503 1.405 5.072 1.00 90.50 103 THR A C 1
ATOM 853 O O . THR A 1 103 ? 13.167 0.706 6.032 1.00 90.50 103 THR A O 1
ATOM 856 N N . PHE A 1 104 ? 12.657 1.655 4.067 1.00 91.25 104 PHE A N 1
ATOM 857 C CA . PHE A 1 104 ? 11.318 1.052 3.977 1.00 91.25 104 PHE A CA 1
ATOM 858 C C . PHE A 1 104 ? 11.340 -0.452 3.645 1.00 91.25 104 PHE A C 1
ATOM 860 O O . PHE A 1 104 ? 10.293 -1.115 3.655 1.00 91.25 104 PHE A O 1
ATOM 867 N N . GLY A 1 105 ? 12.515 -1.013 3.350 1.00 91.00 105 GLY A N 1
ATOM 868 C CA . GLY A 1 105 ? 12.692 -2.389 2.911 1.00 91.00 105 GLY A CA 1
ATOM 869 C C . GLY A 1 105 ? 12.067 -2.634 1.542 1.00 91.00 1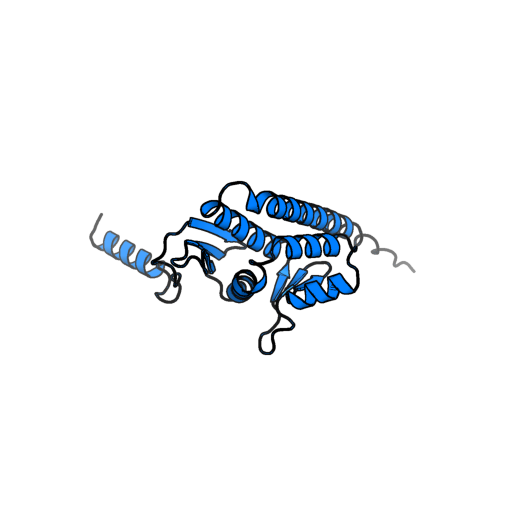05 GLY A C 1
ATOM 870 O O . GLY A 1 105 ? 11.516 -3.717 1.320 1.00 91.00 105 GLY A O 1
ATOM 871 N N . LEU A 1 106 ? 12.103 -1.641 0.650 1.00 92.25 106 LEU A N 1
ATOM 872 C CA . LEU A 1 106 ? 11.495 -1.687 -0.675 1.00 92.25 106 LEU A CA 1
ATOM 873 C C . LEU A 1 106 ? 12.516 -1.446 -1.783 1.00 92.25 106 LEU A C 1
ATOM 875 O O . LEU A 1 106 ? 13.226 -0.453 -1.800 1.00 92.25 106 LEU A O 1
ATOM 879 N N . ARG A 1 107 ? 12.520 -2.346 -2.766 1.00 91.81 107 ARG A N 1
ATOM 880 C CA . ARG A 1 107 ? 13.261 -2.191 -4.020 1.00 91.81 107 ARG A CA 1
ATOM 881 C C . ARG A 1 107 ? 12.312 -2.222 -5.195 1.00 91.81 107 ARG A C 1
ATOM 883 O O . ARG A 1 107 ? 11.385 -3.037 -5.229 1.00 91.81 107 ARG A O 1
ATOM 890 N N . VAL A 1 108 ? 12.570 -1.357 -6.165 1.00 92.88 108 VAL A N 1
ATOM 891 C CA . VAL A 1 108 ? 11.785 -1.250 -7.392 1.00 92.88 108 VAL A CA 1
ATOM 892 C C . VAL A 1 108 ? 12.565 -1.895 -8.529 1.00 92.88 108 VAL A C 1
ATOM 894 O O . VAL A 1 108 ? 13.668 -1.469 -8.853 1.00 92.88 108 VAL A O 1
ATOM 897 N N . ASN A 1 109 ? 11.987 -2.934 -9.125 1.00 91.44 109 ASN A N 1
ATOM 898 C CA . ASN A 1 109 ? 12.481 -3.546 -10.354 1.00 91.44 109 ASN A CA 1
ATOM 899 C C . ASN A 1 109 ? 11.557 -3.169 -11.520 1.00 91.44 109 ASN A C 1
ATOM 901 O O . ASN A 1 109 ? 10.476 -2.612 -11.324 1.00 91.44 109 ASN A O 1
ATOM 905 N N . GLU A 1 110 ? 11.944 -3.554 -12.734 1.00 87.69 110 GLU A N 1
ATOM 906 C CA . GLU A 1 110 ? 11.173 -3.304 -13.957 1.00 87.69 110 GLU A CA 1
ATOM 907 C C . GLU A 1 110 ? 9.717 -3.806 -13.868 1.00 87.69 110 GLU A C 1
ATOM 909 O O . GLU A 1 110 ? 8.789 -3.033 -14.096 1.00 87.69 110 GLU A O 1
ATOM 914 N N . ASP A 1 111 ? 9.502 -5.043 -13.404 1.00 88.69 111 ASP A N 1
ATOM 915 C CA . ASP A 1 111 ? 8.169 -5.679 -13.374 1.00 88.69 111 ASP A CA 1
ATOM 916 C C . ASP A 1 111 ? 7.562 -5.846 -11.969 1.00 88.69 111 ASP A C 1
ATOM 918 O O . ASP A 1 111 ? 6.415 -6.287 -11.797 1.00 88.69 111 ASP A O 1
ATOM 922 N N . SER A 1 112 ? 8.327 -5.543 -10.921 1.00 93.31 112 SER A N 1
ATOM 923 C CA . SER A 1 112 ? 7.966 -5.935 -9.557 1.00 93.31 112 SER A CA 1
ATOM 924 C C . SER A 1 112 ? 8.538 -5.020 -8.490 1.00 93.31 112 SER A C 1
ATOM 926 O O . SER A 1 112 ? 9.601 -4.438 -8.669 1.00 93.31 112 SER A O 1
ATOM 928 N N . TYR A 1 113 ? 7.901 -5.032 -7.327 1.00 92.88 113 TYR A N 1
ATOM 929 C CA . TYR A 1 113 ? 8.470 -4.539 -6.083 1.00 92.88 113 TYR A CA 1
ATOM 930 C C . TYR A 1 113 ? 8.984 -5.705 -5.242 1.00 92.88 113 TYR A C 1
ATOM 932 O O . TYR A 1 113 ? 8.313 -6.735 -5.108 1.00 92.88 113 TYR A O 1
ATOM 940 N N . VAL A 1 114 ? 10.163 -5.534 -4.655 1.00 91.19 114 VAL A N 1
ATOM 941 C CA . VAL A 1 114 ? 10.750 -6.479 -3.705 1.00 91.19 114 VAL A CA 1
ATOM 942 C C . VAL A 1 114 ? 10.612 -5.904 -2.303 1.00 91.19 114 VAL A C 1
ATOM 944 O O . VAL A 1 114 ? 11.129 -4.831 -2.015 1.00 91.19 114 VAL A O 1
ATOM 947 N N . VAL A 1 115 ? 9.915 -6.632 -1.436 1.00 88.81 115 VAL A N 1
ATOM 948 C CA . VAL A 1 115 ? 9.553 -6.208 -0.080 1.00 88.81 115 VAL A CA 1
ATOM 949 C C . VAL A 1 115 ? 10.335 -7.017 0.956 1.00 88.81 115 VAL A C 1
ATOM 951 O O . VAL A 1 115 ? 10.356 -8.248 0.895 1.00 88.81 115 VAL A O 1
ATOM 954 N N . GLY A 1 116 ? 10.914 -6.342 1.949 1.00 81.62 116 GLY A N 1
ATOM 955 C CA . GLY A 1 116 ? 11.449 -6.946 3.173 1.00 81.62 116 GLY A CA 1
ATOM 956 C C . GLY A 1 116 ? 12.828 -7.605 3.054 1.00 81.62 116 GLY A C 1
ATOM 957 O O . GLY A 1 116 ? 13.190 -8.388 3.929 1.00 81.62 116 GLY A O 1
ATOM 958 N N . TYR A 1 117 ? 13.623 -7.300 2.022 1.00 73.44 117 TYR A N 1
ATOM 959 C CA . TYR A 1 117 ? 14.938 -7.934 1.789 1.00 73.44 117 TYR A CA 1
ATOM 960 C C . TYR A 1 117 ? 16.011 -7.600 2.839 1.00 73.44 117 TYR A C 1
ATOM 962 O O . TYR A 1 117 ? 17.005 -8.319 2.912 1.00 73.44 117 TYR A O 1
ATOM 970 N N . LEU A 1 118 ? 15.825 -6.561 3.663 1.00 65.19 118 LEU A N 1
ATOM 971 C CA . LEU A 1 118 ? 16.742 -6.215 4.762 1.00 65.19 118 LEU A CA 1
ATOM 972 C C . LEU A 1 118 ? 16.334 -6.808 6.118 1.00 65.19 118 LEU A C 1
ATOM 974 O O . LEU A 1 118 ? 17.105 -6.755 7.075 1.00 65.19 118 LEU A O 1
ATOM 978 N N . THR A 1 119 ? 15.142 -7.405 6.224 1.00 60.66 119 THR A N 1
ATOM 979 C CA . THR A 1 119 ? 14.691 -8.017 7.481 1.00 60.66 119 THR A CA 1
ATOM 980 C C . THR A 1 119 ? 15.323 -9.400 7.645 1.00 60.66 119 THR A C 1
ATOM 982 O O . THR A 1 119 ? 14.882 -10.393 7.064 1.00 60.66 119 THR A O 1
ATOM 985 N N . GLY A 1 120 ? 16.413 -9.469 8.414 1.00 53.28 120 GLY A N 1
ATOM 986 C CA . GLY A 1 120 ? 17.139 -10.713 8.671 1.00 53.28 120 GLY A CA 1
ATOM 987 C C . GLY A 1 120 ? 16.211 -11.832 9.160 1.00 53.28 120 GLY A C 1
ATOM 988 O O . GLY A 1 120 ? 15.574 -11.706 10.202 1.00 53.28 120 GLY 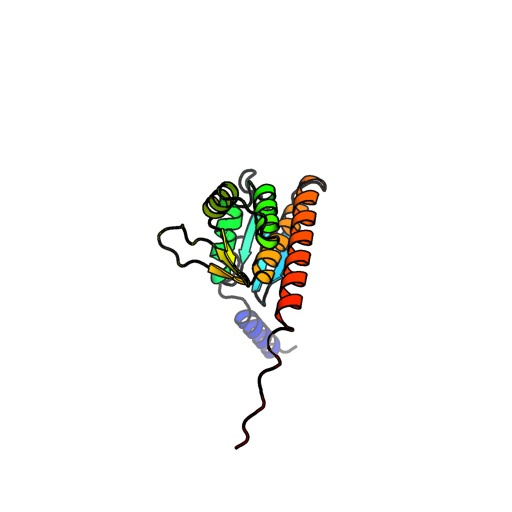A O 1
ATOM 989 N N . GLY A 1 121 ? 16.138 -12.933 8.405 1.00 58.66 121 GLY A N 1
ATOM 990 C CA . GLY A 1 121 ? 15.401 -14.145 8.788 1.00 58.66 121 GLY A CA 1
ATOM 991 C C . GLY A 1 121 ? 14.099 -14.421 8.029 1.00 58.66 121 GLY A C 1
ATOM 992 O O . GLY A 1 121 ? 13.505 -15.475 8.256 1.00 58.66 121 GLY A O 1
ATOM 993 N N . SER A 1 122 ? 13.664 -13.555 7.105 1.00 61.34 122 SER A N 1
ATOM 994 C CA . SER A 1 122 ? 12.524 -13.845 6.221 1.00 61.34 122 SER A CA 1
ATOM 995 C C . SER A 1 122 ? 12.878 -13.669 4.744 1.00 61.34 122 SER A C 1
ATOM 997 O O . SER A 1 122 ? 13.665 -12.797 4.383 1.00 61.34 122 SER A O 1
ATOM 999 N N . SER A 1 123 ? 12.356 -14.546 3.881 1.00 71.56 123 SER A N 1
ATOM 1000 C CA . SER A 1 123 ? 12.579 -14.436 2.437 1.00 71.56 123 SER A CA 1
ATOM 1001 C C . SER A 1 123 ? 11.860 -13.200 1.887 1.00 71.56 123 SER A C 1
ATOM 1003 O O . SER A 1 123 ? 10.686 -13.007 2.218 1.00 71.56 123 SER A O 1
ATOM 1005 N N . PRO A 1 124 ? 12.515 -12.396 1.030 1.00 81.56 124 PRO A N 1
ATOM 1006 C CA . PRO A 1 124 ? 11.888 -11.225 0.438 1.00 81.56 124 PRO A CA 1
ATOM 1007 C C . PRO A 1 124 ? 10.646 -11.610 -0.366 1.00 81.56 124 PRO A C 1
ATOM 1009 O O . PRO A 1 124 ? 10.605 -12.649 -1.033 1.00 81.56 124 PRO A O 1
ATOM 1012 N N . ILE A 1 125 ? 9.628 -10.755 -0.312 1.00 86.12 125 ILE A N 1
ATOM 1013 C CA . ILE A 1 125 ? 8.382 -10.945 -1.049 1.00 86.12 125 ILE A CA 1
ATOM 1014 C C . ILE A 1 125 ? 8.496 -10.187 -2.364 1.00 86.12 125 ILE A C 1
ATOM 1016 O O . ILE A 1 125 ? 8.602 -8.964 -2.376 1.00 86.12 125 ILE A O 1
ATOM 1020 N N . VAL A 1 126 ? 8.433 -10.915 -3.474 1.00 88.94 126 VAL A N 1
ATOM 1021 C CA . VAL A 1 126 ? 8.346 -10.319 -4.809 1.00 88.94 126 VAL A CA 1
ATOM 1022 C C . VAL A 1 126 ? 6.872 -10.156 -5.164 1.00 88.94 126 VAL A C 1
ATOM 1024 O O . VAL A 1 126 ? 6.138 -11.140 -5.293 1.00 88.94 126 VAL A O 1
ATOM 1027 N N . ALA A 1 127 ? 6.424 -8.911 -5.301 1.00 89.75 127 ALA A N 1
ATOM 1028 C CA . ALA A 1 127 ? 5.067 -8.566 -5.698 1.00 89.75 127 ALA A CA 1
ATOM 1029 C C . ALA A 1 127 ? 5.088 -7.885 -7.068 1.00 89.75 127 ALA A C 1
ATOM 1031 O O . ALA A 1 127 ? 5.829 -6.931 -7.280 1.00 89.75 127 ALA A O 1
ATOM 1032 N N . THR A 1 128 ? 4.242 -8.330 -7.999 1.00 92.31 128 THR A N 1
ATOM 1033 C CA . THR A 1 128 ? 4.005 -7.582 -9.247 1.00 92.31 128 THR A CA 1
ATOM 1034 C C . THR A 1 128 ? 3.572 -6.156 -8.915 1.00 92.31 128 THR A C 1
ATOM 1036 O O . THR A 1 128 ? 2.818 -5.990 -7.949 1.00 92.31 128 THR A O 1
ATOM 1039 N N . LYS A 1 129 ? 3.946 -5.163 -9.729 1.00 94.00 129 LYS A N 1
ATOM 1040 C CA . LYS A 1 129 ? 3.610 -3.756 -9.450 1.00 94.00 129 LYS A CA 1
ATOM 1041 C C . LYS A 1 129 ? 2.123 -3.543 -9.153 1.00 94.00 129 LYS A C 1
ATOM 1043 O O . LYS A 1 129 ? 1.763 -3.061 -8.084 1.00 94.00 129 LYS A O 1
ATOM 1048 N N . ASP A 1 130 ? 1.253 -4.056 -10.021 1.00 93.69 130 ASP A N 1
ATOM 1049 C CA . ASP A 1 130 ? -0.207 -4.015 -9.851 1.00 93.69 130 ASP A CA 1
ATOM 1050 C C . ASP A 1 130 ? -0.695 -4.572 -8.497 1.00 93.69 130 ASP A C 1
ATOM 1052 O O . ASP A 1 130 ? -1.557 -3.982 -7.850 1.00 93.69 130 ASP A O 1
ATOM 1056 N N . LEU A 1 131 ? -0.122 -5.684 -8.030 1.00 93.06 131 LEU A N 1
ATOM 1057 C CA . LEU A 1 131 ? -0.506 -6.298 -6.757 1.00 93.06 131 LEU A CA 1
ATOM 1058 C C . 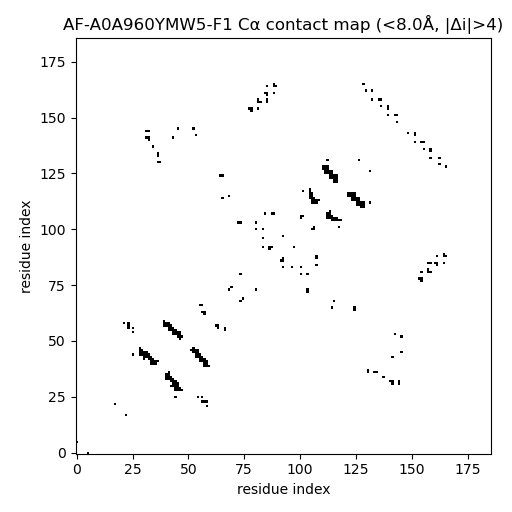LEU A 1 131 ? -0.187 -5.387 -5.566 1.00 93.06 131 LEU A C 1
ATOM 1060 O O . LEU A 1 131 ? -1.052 -5.212 -4.709 1.00 93.06 131 LEU A O 1
ATOM 1064 N N . LEU A 1 132 ? 1.024 -4.821 -5.495 1.00 95.00 132 LEU A N 1
ATOM 1065 C CA . LEU A 1 132 ? 1.379 -3.930 -4.386 1.00 95.00 132 LEU A CA 1
ATOM 1066 C C . LEU A 1 132 ? 0.494 -2.681 -4.401 1.00 95.00 132 LEU A C 1
ATOM 1068 O O . LEU A 1 132 ? -0.063 -2.313 -3.370 1.00 95.00 132 LEU A O 1
ATOM 1072 N N . LEU A 1 133 ? 0.282 -2.089 -5.580 1.00 96.44 133 LEU A N 1
ATOM 1073 C CA . LEU A 1 133 ? -0.563 -0.905 -5.736 1.00 96.44 133 LEU A CA 1
ATOM 1074 C C . LEU A 1 133 ? -2.029 -1.185 -5.372 1.00 96.44 133 LEU A C 1
ATOM 1076 O O . LEU A 1 133 ? -2.714 -0.294 -4.878 1.00 96.44 133 LEU A O 1
ATOM 1080 N N . GLN A 1 134 ? -2.539 -2.404 -5.589 1.00 96.62 134 GLN A N 1
ATOM 1081 C CA . GLN A 1 134 ? -3.866 -2.811 -5.104 1.00 96.62 134 GLN A CA 1
ATOM 1082 C C . GLN A 1 134 ? -3.919 -2.931 -3.577 1.00 96.62 134 GLN A C 1
ATOM 1084 O O . GLN A 1 134 ? -4.917 -2.535 -2.985 1.00 96.62 134 GLN A O 1
ATOM 1089 N N . ILE A 1 135 ? -2.862 -3.434 -2.935 1.00 96.19 135 ILE A N 1
ATOM 1090 C CA . ILE A 1 135 ? -2.788 -3.516 -1.468 1.00 96.19 135 ILE A CA 1
ATOM 1091 C C . ILE A 1 135 ? -2.717 -2.112 -0.847 1.00 96.19 135 ILE A C 1
ATOM 1093 O O . ILE A 1 135 ? -3.413 -1.842 0.129 1.00 96.19 135 ILE A O 1
ATOM 1097 N N . LEU A 1 136 ? -1.928 -1.204 -1.429 1.00 96.88 136 LEU A N 1
ATOM 1098 C CA . LEU A 1 136 ? -1.856 0.195 -0.991 1.00 96.88 136 LEU A CA 1
ATOM 1099 C C . LEU A 1 136 ? -3.190 0.924 -1.206 1.00 96.88 136 LEU A C 1
ATOM 1101 O O . LEU A 1 136 ? -3.632 1.666 -0.335 1.00 96.88 136 LEU A O 1
ATOM 1105 N N . GLN A 1 137 ? -3.869 0.661 -2.328 1.00 96.88 137 GLN A N 1
ATOM 1106 C CA . GLN A 1 137 ? -5.204 1.203 -2.590 1.00 96.88 137 GLN A CA 1
ATOM 1107 C C . GLN A 1 137 ? -6.214 0.732 -1.539 1.00 96.88 137 GLN A C 1
ATOM 1109 O O . GLN A 1 137 ? -6.912 1.554 -0.956 1.00 96.88 137 GLN A O 1
ATOM 1114 N N . PHE A 1 138 ? -6.224 -0.570 -1.243 1.00 96.81 138 PHE A N 1
ATOM 1115 C CA . PHE A 1 138 ? -7.070 -1.151 -0.203 1.00 96.81 138 PHE A CA 1
ATOM 1116 C C . PHE A 1 138 ? -6.852 -0.488 1.163 1.00 96.81 138 PHE A C 1
ATOM 1118 O O . PHE A 1 138 ? -7.811 -0.227 1.885 1.00 96.81 138 PHE A O 1
ATOM 1125 N N . TYR A 1 139 ? -5.598 -0.197 1.519 1.00 95.75 139 TYR A N 1
ATOM 1126 C CA . TYR A 1 139 ? -5.278 0.509 2.759 1.00 95.75 139 TYR A CA 1
ATOM 1127 C C . TYR A 1 139 ? -5.869 1.920 2.791 1.00 95.75 139 TYR A C 1
ATOM 1129 O O . TYR A 1 139 ? -6.509 2.288 3.772 1.00 95.75 139 TYR A O 1
ATOM 1137 N N . LEU A 1 140 ? -5.695 2.693 1.716 1.00 94.81 140 LEU A N 1
ATOM 1138 C CA . LEU A 1 140 ? -6.254 4.044 1.618 1.00 94.81 140 LEU A CA 1
ATOM 1139 C C . LEU A 1 140 ? -7.786 4.030 1.699 1.00 94.81 140 LEU A C 1
ATOM 1141 O O . LEU A 1 140 ? -8.362 4.841 2.419 1.00 94.81 140 LEU A O 1
ATOM 1145 N N . ASP A 1 141 ? -8.433 3.079 1.022 1.00 93.94 141 ASP A N 1
ATOM 1146 C CA . ASP A 1 141 ? -9.890 2.892 1.059 1.00 93.94 141 ASP A CA 1
ATOM 1147 C C . ASP A 1 141 ? -10.390 2.523 2.456 1.00 93.94 141 ASP A C 1
ATOM 1149 O O . ASP A 1 141 ? -11.418 3.026 2.905 1.00 93.94 141 ASP A O 1
ATOM 1153 N N . ALA A 1 142 ? -9.640 1.698 3.184 1.00 94.19 142 ALA A N 1
ATOM 1154 C CA . ALA A 1 142 ? -9.973 1.370 4.561 1.00 94.19 142 ALA A CA 1
ATOM 1155 C C . ALA A 1 142 ? -9.766 2.554 5.523 1.00 94.19 142 ALA A C 1
ATOM 1157 O O . ALA A 1 142 ? -10.580 2.763 6.420 1.00 94.19 142 ALA A O 1
ATOM 1158 N N . MET A 1 143 ? -8.712 3.351 5.334 1.00 92.38 143 MET A N 1
ATOM 1159 C CA . MET A 1 143 ? -8.421 4.520 6.174 1.00 92.38 143 MET A CA 1
ATOM 1160 C C . MET A 1 143 ? -9.406 5.675 5.968 1.00 92.38 143 MET A C 1
ATOM 1162 O O . MET A 1 143 ? -9.620 6.474 6.883 1.00 92.38 143 MET A O 1
ATOM 1166 N N . GLU A 1 144 ? -10.040 5.766 4.801 1.00 90.50 144 GLU A N 1
ATOM 1167 C CA . GLU A 1 144 ? -11.110 6.736 4.544 1.00 90.50 144 GLU A CA 1
ATOM 1168 C C . GLU A 1 144 ? -12.337 6.483 5.429 1.00 90.50 144 GLU A C 1
ATOM 1170 O O . GLU A 1 144 ? -12.976 7.428 5.877 1.00 90.50 144 GLU A O 1
ATOM 1175 N N . ALA A 1 145 ? -12.615 5.226 5.786 1.00 87.25 145 ALA A N 1
ATOM 1176 C CA . ALA A 1 145 ? -13.685 4.902 6.730 1.00 87.25 145 ALA A CA 1
ATOM 1177 C C . ALA A 1 145 ? -13.392 5.366 8.174 1.00 87.25 145 ALA A C 1
ATOM 1179 O O . ALA A 1 145 ? -14.294 5.370 9.013 1.00 87.25 145 ALA A O 1
ATOM 1180 N N . LEU A 1 146 ? -12.143 5.740 8.479 1.00 87.06 146 LEU A N 1
ATOM 1181 C CA . LEU A 1 146 ? -11.682 6.113 9.821 1.00 87.06 146 LEU A CA 1
ATOM 1182 C C . LEU A 1 146 ? -11.333 7.597 9.970 1.00 87.06 146 LEU A C 1
ATOM 1184 O O . LEU A 1 146 ? -11.285 8.097 11.093 1.00 87.06 146 LEU A O 1
ATOM 1188 N N . SER A 1 147 ? -11.061 8.298 8.870 1.00 76.06 147 SER A N 1
ATOM 1189 C CA . SER A 1 147 ? -10.530 9.664 8.872 1.00 76.06 147 SER A CA 1
ATOM 1190 C C . SER A 1 147 ? -11.438 10.640 8.118 1.00 76.06 147 SER A C 1
ATOM 1192 O O . SER A 1 147 ? -12.240 10.249 7.278 1.00 76.06 147 SER A O 1
ATOM 1194 N N . SER A 1 148 ? -11.345 11.934 8.436 1.00 61.94 148 SER A N 1
ATOM 1195 C CA . SER A 1 148 ? -12.047 12.983 7.688 1.00 61.94 148 SER A CA 1
ATOM 1196 C C . SER A 1 148 ? -11.412 13.193 6.303 1.00 61.94 148 SER A C 1
ATOM 1198 O O . SER A 1 148 ? -10.196 13.079 6.157 1.00 61.94 148 SER A O 1
ATOM 1200 N N . GLU A 1 149 ? -12.233 13.538 5.300 1.00 55.16 149 GLU A N 1
ATOM 1201 C CA . GLU A 1 149 ? -11.973 13.529 3.836 1.00 55.16 149 GLU A CA 1
ATOM 1202 C C . GLU A 1 149 ? -10.747 14.327 3.296 1.00 55.16 149 GLU A C 1
ATOM 1204 O O . GLU A 1 149 ? -10.591 14.498 2.089 1.00 55.16 149 GLU A O 1
ATOM 1209 N N . GLY A 1 150 ? -9.830 14.823 4.131 1.00 58.59 150 GLY A N 1
ATOM 1210 C CA . GLY A 1 150 ? -8.691 15.650 3.709 1.00 58.59 150 GLY A CA 1
ATOM 1211 C C . GLY A 1 150 ? -7.322 14.964 3.695 1.00 58.59 150 GLY A C 1
ATOM 1212 O O . GLY A 1 150 ? -6.503 15.279 2.832 1.00 58.59 150 GLY A O 1
ATOM 1213 N N . SER A 1 151 ? -7.043 14.046 4.629 1.00 71.62 151 SER A N 1
ATOM 1214 C CA . SER A 1 151 ? -5.659 13.598 4.885 1.00 71.62 151 SER A CA 1
ATOM 1215 C C . SER A 1 151 ? -5.105 12.648 3.819 1.00 71.62 151 SER A C 1
ATOM 1217 O O . SER A 1 151 ? -3.900 12.617 3.589 1.00 71.62 151 SER A O 1
ATOM 1219 N N . LEU A 1 152 ? -5.972 11.903 3.128 1.00 87.81 152 LEU A N 1
ATOM 1220 C CA . LEU A 1 152 ? -5.561 10.842 2.199 1.00 87.81 152 LEU A CA 1
ATOM 1221 C C . LEU A 1 152 ? -5.531 11.279 0.731 1.00 87.81 152 LEU A C 1
ATOM 1223 O O . LEU A 1 152 ? -5.116 10.507 -0.135 1.00 87.81 152 LEU A O 1
ATOM 1227 N N . LYS A 1 153 ? -5.973 12.505 0.424 1.00 89.69 153 LYS A N 1
ATOM 1228 C CA . LYS A 1 153 ? -6.135 12.970 -0.960 1.00 89.69 153 LYS A CA 1
ATOM 1229 C C . LYS A 1 153 ? -4.815 12.964 -1.735 1.00 89.69 153 LYS A C 1
ATOM 1231 O O . LYS A 1 153 ? -4.794 12.514 -2.878 1.00 89.69 153 LYS A O 1
ATOM 1236 N N . GLN A 1 154 ? -3.729 13.423 -1.109 1.00 91.88 154 GLN A N 1
ATOM 1237 C CA . GLN A 1 154 ? -2.397 13.407 -1.719 1.00 91.88 154 GLN A CA 1
ATOM 1238 C C . GLN A 1 154 ? -1.950 11.972 -2.006 1.00 91.88 154 GLN A C 1
ATOM 1240 O O . GLN A 1 154 ? -1.625 11.666 -3.145 1.00 91.88 154 GLN A O 1
ATOM 1245 N N . CYS A 1 155 ? -2.051 11.066 -1.029 1.00 94.62 155 CYS A N 1
ATOM 1246 C CA . CYS A 1 155 ? -1.692 9.659 -1.217 1.00 94.62 155 CYS A CA 1
ATOM 1247 C C . CYS A 1 155 ? -2.474 8.998 -2.359 1.00 94.62 155 CYS A C 1
ATOM 1249 O O . CYS A 1 155 ? -1.897 8.277 -3.169 1.00 94.62 155 CYS A O 1
ATOM 1251 N N . ARG A 1 156 ? -3.784 9.261 -2.462 1.00 94.69 156 ARG A N 1
ATOM 1252 C CA . ARG A 1 156 ? -4.619 8.739 -3.557 1.00 94.69 156 ARG A CA 1
ATOM 1253 C C . ARG A 1 156 ? -4.163 9.255 -4.918 1.00 94.69 156 ARG A C 1
ATOM 1255 O O . ARG A 1 156 ? -4.086 8.470 -5.861 1.00 94.69 156 ARG A O 1
ATOM 1262 N N . GLN A 1 157 ? -3.853 10.548 -5.014 1.00 95.50 157 GLN A N 1
ATOM 1263 C CA . GLN A 1 157 ? -3.361 11.141 -6.253 1.00 95.50 157 GLN A CA 1
ATOM 1264 C C . GLN A 1 157 ? -2.000 10.557 -6.642 1.00 95.50 157 GLN A C 1
ATOM 1266 O O . GLN A 1 157 ? -1.850 10.081 -7.762 1.00 95.50 157 GLN A O 1
ATOM 1271 N N . THR A 1 158 ? -1.046 10.494 -5.711 1.00 96.75 158 THR A N 1
ATOM 1272 C CA . THR A 1 158 ? 0.276 9.914 -5.979 1.00 96.75 158 THR A CA 1
ATOM 1273 C C . THR A 1 158 ? 0.158 8.447 -6.396 1.00 96.75 158 THR A C 1
ATOM 1275 O O . THR A 1 158 ? 0.781 8.030 -7.367 1.00 96.75 158 THR A O 1
ATOM 1278 N N . LEU A 1 159 ? -0.701 7.657 -5.740 1.00 97.06 159 LEU A N 1
ATOM 1279 C CA . LEU A 1 159 ? -0.930 6.258 -6.111 1.00 97.06 159 LEU A CA 1
ATOM 1280 C C . LEU A 1 159 ? -1.548 6.109 -7.512 1.00 97.06 159 LEU A C 1
ATOM 1282 O O . LEU A 1 159 ? -1.217 5.169 -8.239 1.00 97.06 159 LEU A O 1
ATOM 1286 N N . TYR A 1 160 ? -2.434 7.027 -7.901 1.00 96.75 160 TYR A N 1
ATOM 1287 C CA . TYR A 1 160 ? -2.962 7.096 -9.261 1.00 96.75 160 TYR A CA 1
ATOM 1288 C C . TYR A 1 160 ? -1.852 7.399 -10.277 1.00 96.75 160 TYR A C 1
ATOM 1290 O O . TYR A 1 160 ? -1.745 6.695 -11.283 1.00 96.75 160 TYR A O 1
ATOM 1298 N N . ASP A 1 161 ? -0.987 8.371 -9.989 1.00 97.12 161 ASP A N 1
ATOM 1299 C CA . ASP A 1 161 ? 0.121 8.756 -10.868 1.00 97.12 161 ASP A CA 1
ATOM 1300 C C . ASP A 1 161 ? 1.119 7.600 -11.057 1.00 97.12 161 ASP A C 1
ATOM 1302 O O . ASP A 1 161 ? 1.544 7.326 -12.181 1.00 97.12 161 ASP A O 1
ATOM 1306 N N . ILE A 1 162 ? 1.414 6.845 -9.989 1.00 97.06 162 ILE A N 1
ATOM 1307 C CA . ILE A 1 162 ? 2.232 5.623 -10.064 1.00 97.06 162 ILE A CA 1
ATOM 1308 C C . ILE A 1 162 ? 1.593 4.611 -11.023 1.00 97.06 162 ILE A C 1
ATOM 1310 O O . ILE A 1 162 ? 2.266 4.068 -11.897 1.00 97.06 162 ILE A O 1
ATOM 1314 N N . ARG A 1 163 ? 0.282 4.359 -10.904 1.00 96.00 163 ARG A N 1
ATOM 1315 C CA . ARG A 1 163 ? -0.422 3.410 -11.786 1.00 96.00 163 ARG A CA 1
ATOM 1316 C C . ARG A 1 163 ? -0.336 3.819 -13.254 1.00 96.00 163 ARG A C 1
ATOM 1318 O O . ARG A 1 163 ? -0.151 2.944 -14.095 1.00 96.00 163 ARG A O 1
ATOM 1325 N N . GLN A 1 164 ? -0.468 5.111 -13.553 1.00 94.75 164 GLN A N 1
ATOM 1326 C CA . GLN A 1 164 ? -0.324 5.619 -14.919 1.00 94.75 164 GLN A CA 1
ATOM 1327 C C . GLN A 1 164 ? 1.093 5.385 -15.449 1.00 94.75 164 GLN A C 1
ATOM 1329 O O . GLN A 1 164 ? 1.255 4.870 -16.552 1.00 94.75 164 GLN A O 1
ATOM 1334 N N . GLN A 1 165 ? 2.115 5.666 -14.639 1.00 93.00 165 GLN A N 1
ATOM 1335 C CA . GLN A 1 165 ? 3.506 5.447 -15.028 1.00 93.00 165 GLN A CA 1
ATOM 1336 C C . GLN A 1 165 ? 3.804 3.966 -15.317 1.00 93.00 165 GLN A C 1
ATOM 1338 O O . GLN A 1 165 ? 4.393 3.637 -16.345 1.00 93.00 165 GLN A O 1
ATOM 1343 N N . VAL A 1 166 ? 3.326 3.056 -14.464 1.00 91.50 166 VAL A N 1
ATOM 1344 C CA . VAL A 1 166 ? 3.490 1.605 -14.660 1.00 91.50 166 VAL A CA 1
ATOM 1345 C C . VAL A 1 166 ? 2.810 1.116 -15.944 1.00 91.50 166 VAL A C 1
ATOM 1347 O O . VAL A 1 166 ? 3.333 0.228 -16.615 1.00 91.50 166 VAL A O 1
ATOM 1350 N N . GLN A 1 167 ? 1.658 1.687 -16.308 1.00 88.56 167 GLN A N 1
ATOM 1351 C CA . GLN A 1 167 ? 0.964 1.352 -17.557 1.00 88.56 167 GLN A CA 1
ATOM 1352 C C . GLN A 1 167 ? 1.757 1.801 -18.789 1.00 88.56 167 GLN A C 1
ATOM 1354 O O . GLN A 1 167 ? 1.933 1.004 -19.706 1.00 88.56 167 GLN A O 1
ATOM 1359 N N . ILE A 1 168 ? 2.299 3.024 -18.775 1.00 83.75 168 ILE A N 1
ATOM 1360 C CA . ILE A 1 168 ? 3.121 3.564 -19.872 1.00 83.75 168 ILE A CA 1
ATOM 1361 C C . ILE A 1 168 ? 4.341 2.669 -20.129 1.00 83.75 168 ILE A C 1
ATOM 1363 O O . ILE A 1 168 ? 4.611 2.293 -21.270 1.00 83.75 168 ILE A O 1
ATOM 1367 N N . VAL A 1 169 ? 5.056 2.284 -19.068 1.00 76.06 169 VAL A N 1
ATOM 1368 C CA . VAL A 1 169 ? 6.237 1.410 -19.174 1.00 76.06 169 VAL A CA 1
ATOM 1369 C C . VAL A 1 169 ? 5.848 0.009 -19.667 1.00 76.06 169 VAL A C 1
ATOM 1371 O O . VAL A 1 169 ? 6.516 -0.552 -20.534 1.00 76.06 169 VAL A O 1
ATOM 1374 N N . GLY A 1 170 ? 4.732 -0.540 -19.176 1.00 64.06 170 GLY A N 1
ATOM 1375 C CA . GLY A 1 170 ? 4.248 -1.868 -19.567 1.00 64.06 170 GLY A CA 1
ATOM 1376 C C . GLY A 1 170 ? 3.744 -1.974 -21.014 1.00 64.06 170 GLY A C 1
ATOM 1377 O O . GLY A 1 170 ? 3.795 -3.060 -21.596 1.00 64.06 170 GLY A O 1
ATOM 1378 N N . GLU A 1 171 ? 3.266 -0.876 -21.605 1.00 61.31 171 GLU A N 1
ATOM 1379 C CA . GLU A 1 171 ? 2.869 -0.815 -23.019 1.00 61.31 171 GLU A CA 1
ATOM 1380 C C . GLU A 1 171 ? 4.083 -0.620 -23.942 1.00 61.31 171 GLU A C 1
ATOM 1382 O O . GLU A 1 171 ? 4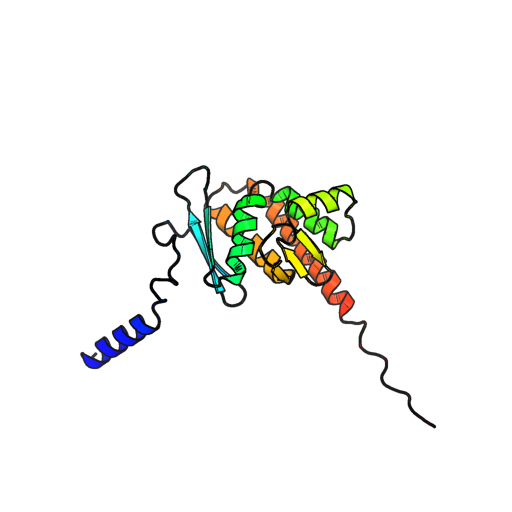.176 -1.296 -24.964 1.00 61.31 171 GLU A O 1
ATOM 1387 N N . GLY A 1 172 ? 5.071 0.188 -23.540 1.00 54.31 172 GLY A N 1
ATOM 1388 C CA . GLY A 1 172 ? 6.302 0.404 -24.314 1.00 54.31 172 GLY A CA 1
ATOM 1389 C C . GLY A 1 172 ? 7.213 -0.828 -24.449 1.00 54.31 172 GLY A C 1
ATOM 1390 O O . GLY A 1 172 ? 7.961 -0.930 -25.418 1.00 54.31 172 GLY A O 1
ATOM 1391 N N . GLY A 1 173 ? 7.138 -1.788 -23.518 1.00 47.75 173 GLY A N 1
ATOM 1392 C CA . GLY A 1 173 ? 7.939 -3.023 -23.549 1.00 47.75 173 GLY A CA 1
ATOM 1393 C C . GLY A 1 173 ? 7.370 -4.161 -24.411 1.00 47.75 173 GLY A C 1
ATOM 1394 O O . GLY A 1 173 ? 8.089 -5.107 -24.733 1.00 47.75 173 GLY A O 1
ATOM 1395 N N . ARG A 1 174 ? 6.089 -4.105 -24.812 1.00 48.09 174 ARG A N 1
ATOM 1396 C CA . ARG A 1 174 ? 5.439 -5.197 -25.570 1.00 48.09 174 ARG A CA 1
ATOM 1397 C C . ARG A 1 174 ? 5.689 -5.164 -27.077 1.00 48.09 174 ARG A C 1
ATOM 1399 O O . ARG A 1 174 ? 5.552 -6.204 -27.717 1.00 48.09 174 ARG A O 1
ATOM 1406 N N . ASP A 1 175 ? 6.131 -4.035 -27.619 1.00 47.75 175 ASP A N 1
ATOM 1407 C CA . ASP A 1 175 ? 6.365 -3.873 -29.059 1.00 47.75 175 ASP A CA 1
ATOM 1408 C C . ASP A 1 175 ? 7.804 -4.229 -29.499 1.00 47.75 175 ASP A C 1
ATOM 1410 O O . ASP A 1 175 ? 8.119 -4.196 -30.687 1.00 47.75 175 ASP A O 1
ATOM 1414 N N . GLY A 1 176 ? 8.685 -4.620 -28.566 1.00 42.19 176 GLY A N 1
ATOM 1415 C CA . GLY A 1 176 ? 10.107 -4.892 -28.839 1.00 42.19 176 GLY A CA 1
ATOM 1416 C C . GLY A 1 176 ? 10.484 -6.344 -29.175 1.00 42.19 176 GLY A C 1
ATOM 1417 O O . GLY A 1 176 ? 11.611 -6.588 -29.595 1.00 42.19 176 GLY A O 1
ATOM 1418 N N . HIS A 1 177 ? 9.581 -7.319 -29.015 1.00 41.66 177 HIS A N 1
ATOM 1419 C CA . HIS A 1 177 ? 9.895 -8.752 -29.176 1.00 41.66 177 HIS A CA 1
ATOM 1420 C C . HIS A 1 177 ? 9.160 -9.430 -30.339 1.00 41.66 177 HIS A C 1
ATOM 1422 O O . HIS A 1 177 ? 8.785 -10.602 -30.267 1.00 41.66 177 HIS A O 1
ATOM 1428 N N . HIS A 1 178 ? 8.975 -8.719 -31.452 1.00 41.75 178 HIS A N 1
ATOM 1429 C CA . HIS A 1 178 ? 8.471 -9.341 -32.672 1.00 41.75 178 HIS A CA 1
ATOM 1430 C C . HIS A 1 178 ? 9.177 -8.816 -33.921 1.00 41.75 178 HIS A C 1
ATOM 1432 O O . HIS A 1 178 ? 8.592 -8.058 -34.679 1.00 41.75 178 HIS A O 1
ATOM 1438 N N . LEU A 1 179 ? 10.438 -9.218 -34.120 1.00 46.53 179 LEU A N 1
ATOM 1439 C CA . LEU A 1 179 ? 11.101 -9.325 -35.429 1.00 46.53 179 LEU A CA 1
ATOM 1440 C C . LEU A 1 179 ? 12.526 -9.862 -35.237 1.00 46.53 179 LEU A C 1
ATOM 1442 O O . LEU A 1 179 ? 13.457 -9.091 -35.079 1.00 46.53 179 LEU A O 1
ATOM 1446 N N . GLU A 1 180 ? 12.677 -11.186 -35.238 1.00 45.97 180 GLU A N 1
ATOM 1447 C CA . GLU A 1 180 ? 13.847 -11.875 -35.810 1.00 45.97 180 GLU A CA 1
ATOM 1448 C C . GLU A 1 180 ? 13.521 -13.373 -35.972 1.00 45.97 180 GLU A C 1
ATOM 1450 O O . GLU A 1 180 ? 14.157 -14.271 -35.432 1.00 45.97 180 GLU A O 1
ATOM 1455 N N . GLU A 1 181 ? 12.467 -13.655 -36.741 1.00 49.00 181 GLU A N 1
ATOM 1456 C CA . GLU A 1 181 ? 12.387 -14.899 -37.506 1.00 49.00 181 GLU A CA 1
ATOM 1457 C C . GLU A 1 181 ? 12.506 -14.538 -38.988 1.00 49.00 181 GLU A C 1
ATOM 1459 O O . GLU A 1 181 ? 11.807 -13.641 -39.463 1.00 49.00 181 GLU A O 1
ATOM 1464 N N . ARG A 1 182 ? 13.323 -15.324 -39.707 1.00 47.97 182 ARG A N 1
ATOM 1465 C CA . ARG A 1 182 ? 13.695 -15.247 -41.137 1.00 47.97 182 ARG A CA 1
ATOM 1466 C C . ARG A 1 182 ? 14.904 -14.333 -41.359 1.00 47.97 182 ARG A C 1
ATOM 1468 O O . ARG A 1 182 ? 14.805 -13.125 -41.253 1.00 47.97 182 ARG A O 1
ATOM 1475 N N . THR A 1 183 ? 16.074 -14.865 -41.691 1.00 44.94 183 THR A N 1
ATOM 1476 C CA . THR A 1 183 ? 16.284 -15.706 -42.877 1.00 44.94 183 THR A CA 1
ATOM 1477 C C . THR A 1 183 ? 17.339 -16.787 -42.656 1.00 44.94 183 THR A C 1
ATOM 1479 O O . THR A 1 183 ? 18.515 -16.492 -42.466 1.00 44.94 183 THR A O 1
ATOM 1482 N N . GLY A 1 184 ? 16.926 -18.045 -42.790 1.00 48.72 184 GLY A N 1
ATOM 1483 C CA . GLY A 1 184 ? 17.780 -19.055 -43.398 1.00 48.72 184 GLY A CA 1
ATOM 1484 C C . GLY A 1 184 ? 17.493 -19.077 -44.896 1.00 48.72 184 GLY A C 1
ATOM 1485 O O . GLY A 1 184 ? 16.329 -19.199 -45.266 1.00 48.72 184 GLY A O 1
ATOM 1486 N N . THR A 1 185 ? 18.533 -18.958 -45.717 1.00 48.22 185 THR A N 1
ATOM 1487 C CA . THR A 1 185 ? 18.627 -19.556 -47.058 1.00 48.22 185 THR A CA 1
ATOM 1488 C C . THR A 1 185 ? 20.082 -19.483 -47.512 1.00 48.22 185 THR A C 1
ATOM 1490 O O . THR A 1 185 ? 20.595 -18.383 -47.689 1.00 48.22 185 THR A O 1
ATOM 1493 N N . GLU A 1 186 ? 20.651 -20.683 -47.657 1.00 44.03 186 GLU A N 1
ATOM 1494 C CA . GLU A 1 186 ? 21.664 -21.136 -48.634 1.00 44.03 186 GLU A CA 1
ATOM 1495 C C . GLU A 1 186 ? 23.050 -20.473 -48.678 1.00 44.03 186 GLU A C 1
ATOM 1497 O O . GLU A 1 186 ? 23.181 -19.299 -49.084 1.00 44.03 186 GLU A O 1
#

Solvent-accessible surface area (backbone atoms only — not comparable to full-atom values): 11131 Å² total; per-residue (Å²): 134,54,72,67,57,53,53,51,48,52,54,47,51,62,69,67,49,63,53,90,86,59,52,62,93,59,69,88,42,57,77,68,35,75,50,76,58,95,91,31,54,36,41,29,24,49,36,96,40,89,93,43,55,62,44,79,47,50,73,47,69,84,50,45,61,58,51,48,46,37,72,73,58,40,59,85,48,41,58,59,53,43,51,52,52,37,28,50,72,68,73,63,61,50,75,67,55,50,52,51,33,49,72,73,21,44,44,84,54,98,70,29,37,39,37,40,73,75,49,86,93,54,83,56,45,78,34,47,50,68,57,52,54,49,54,54,48,52,50,54,60,37,47,53,74,76,48,71,95,66,80,57,53,64,50,54,51,43,52,50,52,38,53,52,47,54,49,54,56,61,58,67,62,67,77,74,82,79,85,89,79,84,82,88,81,136

Foldseek 3Di:
DDPVVVVVVVVVVVVPPDDPVQPDPCPVFAWQDWDAFPNKIKTKGQDPDPLQRIDIDISDPLCVQVVCLCRVPCVVVVLLQLVLLLCVLVVNDDPVSVVVCVVSQWDDDLFWIWHDPVPPPDDIRTGGPVRSLVVLVRVLSSVPSVDDPPPCPSVVVSSVSSVVSSVVSVVVVPVPPPDDDDDDDD

Secondary structure (DSSP, 8-state):
--HHHHHHHHHHHHHHS--TTTS-TTTTSPEEEEEEETTEEEEEEEEEETTEEEEEEESSHHHHHHHHHIIIIITTTHHHHHHHHHHHHHT---HHHHHHHHHTTEEE-SSEEEE-TTSTTSPPEEEEHHHHHHHHHHHHHHHHTTS-TTTTHHHHHHHHHHHHHHHHHHHHTTTSS---------

Nearest PDB structures (foldseek):
  6c1c-assembly2_B  TM=2.236E-01  e=1.018E+00  Homo sapiens
  4xcu-assembly1_A  TM=1.900E-01  e=1.820E+00  Homo sapiens
  3quj-assembly1_B  TM=2.507E-01  e=7.780E+00  Escherichia coli UTI89

Mean predicted aligned error: 10.96 Å

Radius of gyration: 21.44 Å; Cα contacts (8 Å, |Δi|>4): 181; chains: 1; bounding box: 60×50×69 Å